Protein AF-A0AAP0S325-F1 (afdb_monomer)

Organism: Liquidambar formosana (NCBI:txid63359)

Structure (mmCIF, N/CA/C/O backbone):
data_AF-A0AAP0S325-F1
#
_entry.id   AF-A0AAP0S325-F1
#
loop_
_atom_site.group_PDB
_atom_site.id
_atom_site.type_symbol
_atom_site.label_atom_id
_atom_site.label_alt_id
_atom_site.label_comp_id
_atom_site.label_asym_id
_atom_site.label_entity_id
_atom_site.label_seq_id
_atom_site.pdbx_PDB_ins_code
_atom_site.Cartn_x
_atom_site.Cartn_y
_atom_site.Cartn_z
_atom_site.occupancy
_atom_site.B_iso_or_equiv
_atom_site.auth_seq_id
_atom_site.auth_comp_id
_atom_site.auth_asym_id
_atom_site.auth_atom_id
_atom_site.pdbx_PDB_model_num
ATOM 1 N N . MET A 1 1 ? 16.128 -19.908 -19.409 1.00 40.88 1 MET A N 1
ATOM 2 C CA . MET A 1 1 ? 15.557 -19.519 -20.722 1.00 40.88 1 MET A CA 1
ATOM 3 C C . MET A 1 1 ? 15.494 -18.000 -20.792 1.00 40.88 1 MET A C 1
ATOM 5 O O . MET A 1 1 ? 15.111 -17.416 -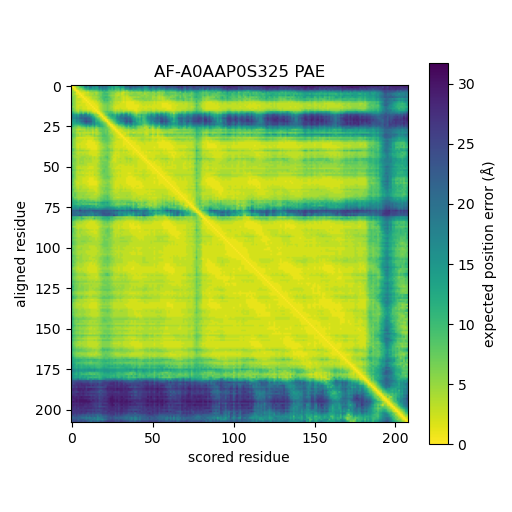19.784 1.00 40.88 1 MET A O 1
ATOM 9 N N . PRO A 1 2 ? 15.866 -17.337 -21.902 1.00 49.88 2 PRO A N 1
ATOM 10 C CA . PRO A 1 2 ? 15.738 -15.889 -21.983 1.00 49.88 2 PRO A CA 1
ATOM 11 C C . PRO A 1 2 ? 14.258 -15.512 -22.105 1.00 49.88 2 PRO A C 1
ATOM 13 O O . PRO A 1 2 ? 13.565 -15.956 -23.018 1.00 49.88 2 PRO A O 1
ATOM 16 N N . ASN A 1 3 ? 13.767 -14.706 -21.164 1.00 61.59 3 ASN A N 1
ATOM 17 C CA . ASN A 1 3 ? 12.398 -14.203 -21.171 1.00 61.59 3 ASN A CA 1
ATOM 18 C C . ASN A 1 3 ? 12.202 -13.268 -22.374 1.00 61.59 3 ASN A C 1
ATOM 20 O O . ASN A 1 3 ? 12.695 -12.147 -22.356 1.00 61.59 3 ASN A O 1
ATOM 24 N N . LEU A 1 4 ? 11.474 -13.706 -23.405 1.00 73.75 4 LEU A N 1
ATOM 25 C CA . LEU A 1 4 ? 11.100 -12.885 -24.573 1.00 73.75 4 LEU A CA 1
ATOM 26 C C . LEU A 1 4 ? 9.965 -11.887 -24.274 1.00 73.75 4 LEU A C 1
ATOM 28 O O . LEU A 1 4 ? 9.541 -11.152 -25.161 1.00 73.75 4 LEU A O 1
ATOM 32 N N . ILE A 1 5 ? 9.494 -11.842 -23.023 1.00 79.75 5 ILE A N 1
ATOM 33 C CA . ILE A 1 5 ? 8.364 -11.018 -22.573 1.00 79.75 5 ILE A CA 1
ATOM 34 C C . ILE A 1 5 ? 8.570 -9.540 -22.926 1.00 79.75 5 ILE A C 1
ATOM 36 O O . ILE A 1 5 ? 7.621 -8.886 -23.328 1.00 79.75 5 ILE A O 1
ATOM 40 N N . TRP A 1 6 ? 9.803 -9.026 -22.876 1.00 76.81 6 TRP A N 1
ATOM 41 C CA . TRP A 1 6 ? 10.116 -7.628 -23.202 1.00 76.81 6 TRP A CA 1
ATOM 42 C C . TRP A 1 6 ? 9.812 -7.217 -24.654 1.00 76.81 6 TRP A C 1
ATOM 44 O O . TRP A 1 6 ? 9.795 -6.024 -24.934 1.00 76.81 6 TRP A O 1
ATOM 54 N N . ARG A 1 7 ? 9.583 -8.168 -25.574 1.00 82.00 7 ARG A N 1
ATOM 55 C CA . ARG A 1 7 ? 9.166 -7.895 -26.965 1.00 82.00 7 ARG A CA 1
ATOM 56 C C . ARG A 1 7 ? 7.647 -7.796 -27.132 1.00 82.00 7 ARG A C 1
ATOM 58 O O . ARG A 1 7 ? 7.168 -7.501 -28.220 1.00 82.00 7 ARG A O 1
ATOM 65 N N . MET A 1 8 ? 6.879 -8.090 -26.086 1.00 87.50 8 MET A N 1
ATOM 66 C CA . MET A 1 8 ? 5.418 -8.103 -26.128 1.00 87.50 8 MET A CA 1
ATOM 67 C C . MET A 1 8 ? 4.866 -6.713 -25.792 1.00 87.50 8 MET A C 1
ATOM 69 O O . MET A 1 8 ? 4.210 -6.534 -24.773 1.00 87.50 8 MET A O 1
ATOM 73 N N . GLU A 1 9 ? 5.142 -5.718 -26.632 1.00 84.88 9 GLU A N 1
ATOM 74 C CA . GLU A 1 9 ? 4.829 -4.302 -26.356 1.00 84.88 9 GLU A CA 1
ATOM 75 C C . GLU A 1 9 ? 3.331 -4.040 -26.129 1.00 84.88 9 GLU A C 1
ATOM 77 O O . GLU A 1 9 ? 2.967 -3.199 -25.318 1.00 84.88 9 GLU A O 1
ATOM 82 N N . GLN A 1 10 ? 2.463 -4.831 -26.769 1.00 88.75 10 GLN A N 1
ATOM 83 C CA . GLN A 1 10 ? 1.002 -4.762 -26.627 1.00 88.75 10 GLN A CA 1
ATOM 84 C C . GLN A 1 10 ? 0.460 -5.505 -25.387 1.00 88.75 10 GLN A C 1
ATOM 86 O O . GLN A 1 10 ? -0.756 -5.627 -25.201 1.00 88.75 10 GLN A O 1
ATOM 91 N N . LEU A 1 11 ? 1.332 -6.065 -24.539 1.00 93.44 11 LEU A N 1
ATOM 92 C CA . LEU A 1 11 ? 0.919 -6.838 -23.371 1.00 93.44 11 LEU A CA 1
ATOM 93 C C . LEU A 1 11 ? 0.294 -5.926 -22.310 1.00 93.44 11 LEU A C 1
ATOM 95 O O . LEU A 1 11 ? 0.958 -5.074 -21.731 1.00 93.44 11 LEU A O 1
ATOM 99 N N . ARG A 1 12 ? -0.979 -6.174 -21.984 1.00 94.75 12 ARG A N 1
ATOM 100 C CA . ARG A 1 12 ? -1.729 -5.379 -20.993 1.00 94.75 12 ARG A CA 1
ATOM 101 C C . ARG A 1 12 ? -1.783 -6.003 -19.606 1.00 94.75 12 ARG A C 1
ATOM 103 O O . ARG A 1 12 ? -1.930 -5.293 -18.612 1.00 94.75 12 ARG A O 1
ATOM 110 N N . HIS A 1 13 ? -1.664 -7.324 -19.515 1.00 95.69 13 HIS A N 1
ATOM 111 C CA . HIS A 1 13 ? -1.782 -8.041 -18.252 1.00 95.69 13 HIS A CA 1
ATOM 112 C C . HIS A 1 13 ? -0.699 -9.106 -18.143 1.00 95.69 13 HIS A C 1
ATOM 114 O O . HIS A 1 13 ? -0.626 -10.015 -18.966 1.00 95.69 13 HIS A O 1
ATOM 120 N N . LEU A 1 14 ? 0.114 -9.005 -17.096 1.00 93.25 14 LEU A N 1
ATOM 121 C CA . LEU A 1 14 ? 1.188 -9.937 -16.800 1.00 93.25 14 LEU A CA 1
ATOM 122 C C . LEU A 1 14 ? 1.010 -10.497 -15.388 1.00 93.25 14 LEU A C 1
ATOM 124 O O . LEU A 1 14 ? 0.921 -9.758 -14.404 1.00 93.25 14 LEU A O 1
ATOM 128 N N . TYR A 1 15 ? 0.967 -11.824 -15.302 1.00 91.44 15 TYR A N 1
ATOM 129 C CA . TYR A 1 15 ? 0.878 -12.571 -14.054 1.00 91.44 15 TYR A CA 1
ATOM 130 C C . TYR A 1 15 ? 2.101 -13.470 -13.944 1.00 91.44 15 TYR A C 1
ATOM 132 O O . TYR A 1 15 ? 2.193 -14.499 -14.607 1.00 91.44 15 TYR A O 1
ATOM 140 N N . LEU A 1 16 ? 3.048 -13.058 -13.112 1.00 87.44 16 LEU A N 1
ATOM 141 C CA . LEU A 1 16 ? 4.255 -13.817 -12.842 1.00 87.44 16 LEU A CA 1
ATOM 142 C C . LEU A 1 16 ? 3.975 -14.870 -11.763 1.00 87.44 16 LEU A C 1
ATOM 144 O O . LEU A 1 16 ? 3.251 -14.595 -10.795 1.00 87.44 16 LEU A O 1
ATOM 148 N N . PRO A 1 17 ? 4.528 -16.085 -11.913 1.00 78.62 17 PRO A N 1
ATOM 149 C CA . PRO A 1 17 ? 4.363 -17.128 -10.921 1.00 78.62 17 PRO A CA 1
ATOM 150 C C . PRO A 1 17 ? 5.008 -16.711 -9.599 1.00 78.62 17 PRO A C 1
ATOM 152 O O . PRO A 1 17 ? 5.982 -15.961 -9.533 1.00 78.62 17 PRO A O 1
ATOM 155 N N . HIS A 1 18 ? 4.458 -17.229 -8.507 1.00 66.00 18 HIS A N 1
ATOM 156 C CA . HIS A 1 18 ? 4.979 -16.939 -7.184 1.00 66.00 18 HIS A CA 1
ATOM 157 C C . HIS A 1 18 ? 6.320 -17.665 -6.975 1.00 66.00 18 HIS A C 1
ATOM 159 O O . HIS A 1 18 ? 6.365 -18.833 -6.588 1.00 66.00 18 HIS A O 1
ATOM 165 N N . HIS A 1 19 ? 7.432 -16.969 -7.218 1.00 62.12 19 HIS A N 1
ATOM 166 C CA . HIS A 1 19 ? 8.765 -17.541 -7.042 1.00 62.12 19 HIS A CA 1
ATOM 167 C C . HIS A 1 19 ? 9.112 -17.699 -5.552 1.00 62.12 19 HIS A C 1
ATOM 169 O O . HIS A 1 19 ? 9.294 -16.729 -4.812 1.00 62.12 19 HIS A O 1
ATOM 175 N N . LYS A 1 20 ? 9.218 -18.956 -5.101 1.00 53.06 20 LYS A N 1
ATOM 176 C CA . LYS A 1 20 ? 9.700 -19.318 -3.753 1.00 53.06 20 LYS A CA 1
ATOM 177 C C . LYS A 1 20 ? 11.224 -19.461 -3.666 1.00 53.06 20 LYS A C 1
ATOM 179 O O . LYS A 1 20 ? 11.758 -19.562 -2.566 1.00 53.06 20 LYS A O 1
ATOM 184 N N . ARG A 1 21 ? 11.929 -19.491 -4.799 1.00 53.16 21 ARG A N 1
ATOM 185 C CA . ARG A 1 21 ? 13.381 -19.717 -4.861 1.00 53.16 21 ARG A CA 1
ATOM 186 C C . ARG A 1 21 ? 14.149 -18.398 -4.963 1.00 53.16 21 ARG A C 1
ATOM 188 O O . ARG A 1 21 ? 13.623 -17.423 -5.494 1.00 53.16 21 ARG A O 1
ATOM 195 N N . LYS A 1 22 ? 15.384 -18.377 -4.438 1.00 53.56 22 LYS A N 1
ATOM 196 C CA . LYS A 1 22 ? 16.381 -17.360 -4.809 1.00 53.56 22 LYS A CA 1
ATOM 197 C C . LYS A 1 22 ? 16.469 -17.373 -6.335 1.00 53.56 22 LYS A C 1
ATOM 199 O O . LYS A 1 22 ? 16.555 -18.458 -6.909 1.00 53.56 22 LYS A O 1
ATOM 204 N N . GLY A 1 23 ? 16.352 -16.197 -6.949 1.00 55.31 23 GLY A N 1
ATOM 205 C CA . GLY A 1 23 ? 16.460 -16.060 -8.394 1.00 55.31 23 GLY A CA 1
ATOM 206 C C . GLY A 1 23 ? 17.742 -16.726 -8.878 1.00 55.31 23 GLY A C 1
ATOM 207 O O . GLY A 1 23 ? 18.783 -16.647 -8.230 1.00 55.31 23 GLY A O 1
ATOM 208 N N . ASP A 1 24 ? 17.645 -17.371 -10.020 1.00 56.84 24 ASP A N 1
ATOM 209 C CA . ASP A 1 24 ? 18.703 -17.966 -10.831 1.00 56.84 24 ASP A CA 1
ATOM 210 C C . ASP A 1 24 ? 19.700 -16.921 -11.390 1.00 56.84 24 ASP A C 1
ATOM 212 O O . ASP A 1 24 ? 20.381 -17.163 -12.377 1.00 56.84 24 ASP A O 1
ATOM 216 N N . GLY A 1 25 ? 19.802 -15.746 -10.755 1.00 59.72 25 GLY A N 1
ATOM 217 C CA . GLY A 1 25 ? 20.635 -14.615 -11.173 1.00 59.72 25 GLY A CA 1
ATOM 218 C C . GLY A 1 25 ? 20.043 -13.770 -12.306 1.00 59.72 25 GLY A C 1
ATOM 219 O O . GLY A 1 25 ? 20.551 -12.684 -12.582 1.00 59.72 25 GLY A O 1
ATOM 220 N N . TYR A 1 26 ? 18.954 -14.208 -12.943 1.00 65.69 26 TYR A N 1
ATOM 221 C CA . TYR A 1 26 ? 18.342 -13.486 -14.056 1.00 65.69 26 TYR A CA 1
ATOM 222 C C . TYR A 1 26 ? 17.310 -12.465 -13.570 1.00 65.69 26 TYR A C 1
ATOM 224 O O . TYR A 1 26 ? 16.316 -12.815 -12.935 1.00 65.69 26 TYR A O 1
ATOM 232 N N . LYS A 1 27 ? 17.521 -11.191 -13.924 1.00 75.56 27 LYS A N 1
ATOM 233 C CA . LYS A 1 27 ? 16.503 -10.146 -13.777 1.00 75.56 27 LYS A CA 1
ATOM 234 C C . LYS A 1 27 ? 15.601 -10.112 -15.010 1.00 75.56 27 LYS A C 1
ATOM 236 O O . LYS A 1 27 ? 16.075 -9.924 -16.132 1.00 75.56 27 LYS A O 1
ATOM 241 N N . LEU A 1 28 ? 14.300 -10.277 -14.801 1.00 80.88 28 LEU A N 1
ATOM 242 C CA . LEU A 1 28 ? 13.276 -10.043 -15.809 1.00 80.88 28 LEU A CA 1
ATOM 243 C C . LEU A 1 28 ? 13.269 -8.555 -16.171 1.00 80.88 28 LEU A C 1
ATOM 245 O O . LEU A 1 28 ? 13.174 -7.706 -15.288 1.00 80.88 28 LEU A O 1
ATOM 249 N N . ARG A 1 29 ? 13.362 -8.256 -17.469 1.00 81.62 29 ARG A N 1
ATOM 250 C CA . ARG A 1 29 ? 13.240 -6.895 -17.995 1.00 81.62 29 ARG A CA 1
ATOM 251 C C . ARG A 1 29 ? 11.792 -6.641 -18.386 1.00 81.62 29 ARG A C 1
ATOM 253 O O . ARG A 1 29 ? 11.261 -7.345 -19.246 1.00 81.62 29 ARG A O 1
ATOM 260 N N . LEU A 1 30 ? 11.176 -5.645 -17.765 1.00 85.25 30 LEU A N 1
ATOM 261 C CA . LEU A 1 30 ? 9.798 -5.216 -18.023 1.00 85.25 30 LEU A CA 1
ATOM 262 C C . LEU A 1 30 ? 9.723 -3.813 -18.632 1.00 85.25 30 LEU A C 1
ATOM 264 O O . LEU A 1 30 ? 8.648 -3.381 -19.032 1.00 85.25 30 LEU A O 1
ATOM 268 N N . GLY A 1 31 ? 10.855 -3.115 -18.745 1.00 79.19 31 GLY A N 1
ATOM 269 C CA . GLY A 1 31 ? 10.902 -1.704 -19.124 1.00 79.19 31 GLY A CA 1
ATOM 270 C C . GLY A 1 31 ? 10.329 -1.322 -20.497 1.00 79.19 31 GLY A C 1
ATOM 271 O O . GLY A 1 31 ? 10.111 -0.140 -20.720 1.00 79.19 31 GLY A O 1
ATOM 272 N N . ASN A 1 32 ? 10.074 -2.277 -21.396 1.00 84.50 32 ASN A N 1
ATOM 273 C CA . ASN A 1 32 ? 9.493 -2.011 -22.721 1.00 84.50 32 ASN A CA 1
ATOM 274 C C . ASN A 1 32 ? 7.973 -2.264 -22.780 1.00 84.50 32 ASN A C 1
ATOM 276 O O . ASN A 1 32 ? 7.370 -2.158 -23.841 1.00 84.50 32 ASN A O 1
ATOM 280 N N . LEU A 1 33 ? 7.337 -2.620 -21.660 1.00 88.81 33 LEU A N 1
ATOM 281 C CA . LEU A 1 33 ? 5.910 -2.948 -21.609 1.00 88.81 33 LEU A CA 1
ATOM 282 C C . LEU A 1 33 ? 5.061 -1.711 -21.286 1.00 88.81 33 LEU A C 1
ATOM 284 O O . LEU A 1 33 ? 4.360 -1.675 -20.274 1.00 88.81 33 LEU A O 1
ATOM 288 N N . SER A 1 34 ? 5.139 -0.675 -22.120 1.00 86.75 34 SER A N 1
ATOM 289 C CA . SER A 1 34 ? 4.452 0.601 -21.872 1.00 86.75 34 SER A CA 1
ATOM 290 C C . SER A 1 34 ? 2.927 0.474 -21.818 1.00 86.75 34 SER A C 1
ATOM 292 O O . SER A 1 34 ? 2.289 1.226 -21.084 1.00 86.75 34 SER A O 1
ATOM 294 N N . ASP A 1 35 ? 2.328 -0.495 -22.520 1.00 91.00 35 ASP A N 1
ATOM 295 C CA . ASP A 1 35 ? 0.874 -0.735 -22.512 1.00 91.00 35 ASP A CA 1
ATOM 296 C C . ASP A 1 35 ? 0.399 -1.585 -21.320 1.00 91.00 35 ASP A C 1
ATOM 298 O O . ASP A 1 35 ? -0.800 -1.863 -21.181 1.00 91.00 35 ASP A O 1
ATOM 302 N N . LEU A 1 36 ? 1.311 -1.998 -20.431 1.00 94.25 36 LEU A N 1
ATOM 303 C CA . LEU A 1 36 ? 0.988 -2.877 -19.315 1.00 94.25 36 LEU A CA 1
ATOM 304 C C . LEU A 1 36 ? 0.108 -2.168 -18.282 1.00 94.25 36 LEU A C 1
ATOM 306 O O . LEU A 1 36 ? 0.496 -1.190 -17.655 1.00 94.25 36 LEU A O 1
ATOM 310 N N . GLN A 1 37 ? -1.076 -2.727 -18.045 1.00 95.62 37 GLN A N 1
ATOM 311 C CA . GLN A 1 37 ? -2.077 -2.200 -17.116 1.00 95.62 37 GLN A CA 1
ATOM 312 C C . GLN A 1 37 ? -2.148 -2.991 -15.811 1.00 95.62 37 GLN A C 1
ATOM 314 O O . GLN A 1 37 ? -2.557 -2.460 -14.776 1.00 95.62 37 GLN A O 1
ATOM 319 N N . THR A 1 38 ? -1.796 -4.277 -15.837 1.00 96.50 38 THR A N 1
ATOM 320 C CA . THR A 1 38 ? -1.777 -5.143 -14.654 1.00 96.50 38 THR A CA 1
ATOM 321 C C . THR A 1 38 ? -0.477 -5.914 -14.574 1.00 96.50 38 THR A C 1
ATOM 323 O O . THR A 1 38 ? -0.146 -6.666 -15.485 1.00 96.50 38 THR A O 1
ATOM 326 N N . LEU A 1 39 ? 0.188 -5.802 -13.430 1.00 94.19 39 LEU A N 1
ATOM 327 C CA . LEU A 1 39 ? 1.386 -6.551 -13.102 1.00 94.19 39 LEU A CA 1
ATOM 328 C C . LEU A 1 39 ? 1.184 -7.245 -11.759 1.00 94.19 39 LEU A C 1
ATOM 330 O O . LEU A 1 39 ? 1.071 -6.606 -10.712 1.00 94.19 39 LEU A O 1
ATOM 334 N N . CYS A 1 40 ? 1.088 -8.567 -11.791 1.00 92.81 40 CYS A N 1
ATOM 335 C CA . CYS A 1 40 ? 0.975 -9.395 -10.600 1.00 92.81 40 CYS A CA 1
ATOM 336 C C . CYS A 1 40 ? 2.209 -10.280 -10.448 1.00 92.81 40 CYS A C 1
ATOM 338 O O . CYS A 1 40 ? 2.685 -10.835 -11.431 1.00 92.81 40 CYS A O 1
ATOM 340 N N . GLY A 1 41 ? 2.674 -10.459 -9.211 1.00 87.50 41 GLY A N 1
ATOM 341 C CA . GLY A 1 41 ? 3.806 -11.341 -8.918 1.00 87.50 41 GLY A CA 1
ATOM 342 C C . GLY A 1 41 ? 5.170 -10.699 -9.175 1.00 87.50 41 GLY A C 1
ATOM 343 O O . GLY A 1 41 ? 6.153 -11.423 -9.283 1.00 87.50 41 GLY A O 1
ATOM 344 N N . PHE A 1 42 ? 5.238 -9.366 -9.260 1.00 89.62 42 PHE A N 1
ATOM 345 C CA . PHE A 1 42 ? 6.512 -8.658 -9.333 1.00 89.62 42 PHE A CA 1
ATOM 346 C C . PHE A 1 42 ? 7.289 -8.887 -8.038 1.00 89.62 42 PHE A C 1
ATOM 348 O O . PHE A 1 42 ? 6.739 -8.734 -6.949 1.00 89.62 42 PHE A O 1
ATOM 355 N N . ASP A 1 43 ? 8.550 -9.276 -8.145 1.00 89.12 43 ASP A N 1
ATOM 356 C CA . ASP A 1 43 ? 9.396 -9.590 -6.998 1.00 89.12 43 ASP A CA 1
ATOM 357 C C . ASP A 1 43 ? 10.754 -8.941 -7.230 1.00 89.12 43 ASP A C 1
ATOM 359 O O . ASP A 1 43 ? 11.422 -9.266 -8.216 1.00 89.12 43 ASP A O 1
ATOM 363 N N . THR A 1 44 ? 11.155 -8.025 -6.351 1.00 87.88 44 THR A N 1
ATOM 364 C CA . THR A 1 44 ? 12.374 -7.211 -6.518 1.00 87.88 44 THR A CA 1
ATOM 365 C C . THR A 1 44 ? 13.665 -8.035 -6.525 1.00 87.88 44 THR A C 1
ATOM 367 O O . THR A 1 44 ? 14.699 -7.590 -7.017 1.00 87.88 44 THR A O 1
ATOM 370 N N . ARG A 1 45 ? 13.608 -9.298 -6.080 1.00 84.81 45 ARG A N 1
ATOM 371 C CA . ARG A 1 45 ? 14.719 -10.260 -6.203 1.00 84.81 45 ARG A CA 1
ATOM 372 C C . ARG A 1 45 ? 14.908 -10.775 -7.632 1.00 84.81 45 ARG A C 1
ATOM 374 O O . ARG A 1 45 ? 15.952 -11.340 -7.942 1.00 84.81 45 ARG A O 1
ATOM 381 N N . SER A 1 46 ? 13.882 -10.644 -8.471 1.00 82.81 46 SER A N 1
ATOM 382 C CA . SER A 1 46 ? 13.811 -11.193 -9.833 1.00 82.81 46 SER A CA 1
ATOM 383 C C . SER A 1 46 ? 13.554 -10.138 -10.907 1.00 82.81 46 SER A C 1
ATOM 385 O O . SER A 1 46 ? 13.674 -10.435 -12.089 1.00 82.81 46 SER A O 1
ATOM 387 N N . CYS A 1 47 ? 13.189 -8.918 -10.523 1.00 84.31 47 CYS A N 1
ATOM 388 C CA . CYS A 1 47 ? 12.872 -7.812 -11.419 1.00 84.31 47 CYS A CA 1
ATOM 389 C C . CYS A 1 47 ? 13.586 -6.551 -10.931 1.00 84.31 47 CYS A C 1
ATOM 391 O O . CYS A 1 47 ? 13.789 -6.385 -9.729 1.00 84.31 47 CYS A O 1
ATOM 393 N N . ASP A 1 48 ? 13.951 -5.652 -11.843 1.00 85.75 48 ASP A N 1
ATOM 394 C CA . ASP A 1 48 ? 14.489 -4.350 -11.450 1.00 85.75 48 ASP A CA 1
ATOM 395 C C . ASP A 1 48 ? 13.347 -3.392 -11.094 1.00 85.75 48 ASP A C 1
ATOM 397 O O . ASP A 1 48 ? 12.458 -3.151 -11.910 1.00 85.75 48 ASP A O 1
ATOM 401 N N . VAL A 1 49 ? 13.363 -2.833 -9.882 1.00 86.25 49 VAL A N 1
ATOM 402 C CA . VAL A 1 49 ? 12.344 -1.880 -9.418 1.00 86.25 49 VAL A CA 1
ATOM 403 C C . VAL A 1 49 ? 12.260 -0.640 -10.317 1.00 86.25 49 VAL A C 1
ATOM 405 O O . VAL A 1 49 ? 11.179 -0.079 -10.488 1.00 86.25 49 VAL A O 1
ATOM 408 N N . LYS A 1 50 ? 13.363 -0.267 -10.982 1.00 86.44 50 LYS A N 1
ATOM 409 C CA . LYS A 1 50 ? 13.416 0.861 -11.923 1.00 86.44 50 LYS A CA 1
ATOM 410 C C . LYS A 1 50 ? 12.572 0.638 -13.175 1.00 86.44 50 LYS A C 1
ATOM 412 O O . LYS A 1 50 ? 12.170 1.611 -13.808 1.00 86.44 50 LYS A O 1
ATOM 417 N N . ASP A 1 51 ? 12.256 -0.611 -13.521 1.00 86.31 51 ASP A N 1
ATOM 418 C CA . ASP A 1 51 ? 11.360 -0.888 -14.645 1.00 86.31 51 ASP A CA 1
ATOM 419 C C . ASP A 1 51 ? 9.947 -0.356 -14.386 1.00 86.31 51 ASP A C 1
ATOM 421 O O . ASP A 1 51 ? 9.272 0.018 -15.340 1.00 86.31 51 ASP A O 1
ATOM 425 N N . LEU A 1 52 ? 9.518 -0.234 -13.120 1.00 87.44 52 LEU A N 1
ATOM 426 C CA . LEU A 1 52 ? 8.198 0.303 -12.773 1.00 87.44 52 LEU A CA 1
ATOM 427 C C . LEU A 1 52 ? 7.998 1.745 -13.261 1.00 87.44 52 LEU A C 1
ATOM 429 O O . LEU A 1 52 ? 6.877 2.106 -13.602 1.00 87.44 52 LEU A O 1
ATOM 433 N N . ILE A 1 53 ? 9.071 2.540 -13.358 1.00 84.88 53 ILE A N 1
ATOM 434 C CA . ILE A 1 53 ? 9.024 3.932 -13.845 1.00 84.88 53 ILE A CA 1
ATOM 435 C C . ILE A 1 53 ? 8.582 3.987 -15.316 1.00 84.88 53 ILE A C 1
ATOM 437 O O . ILE A 1 53 ? 7.944 4.943 -15.746 1.00 84.88 53 ILE A O 1
ATOM 441 N N . LYS A 1 54 ? 8.893 2.944 -16.093 1.00 85.56 54 LYS A N 1
ATOM 442 C CA . LYS A 1 54 ? 8.569 2.866 -17.524 1.00 85.56 54 LYS A CA 1
ATOM 443 C C . LYS A 1 54 ? 7.158 2.332 -17.785 1.00 85.56 54 LYS A C 1
ATOM 445 O O . LYS A 1 54 ? 6.650 2.461 -18.895 1.00 85.56 54 LYS A O 1
ATOM 450 N N . LEU A 1 55 ? 6.509 1.746 -16.776 1.00 88.75 55 LEU A N 1
ATOM 451 C CA . LEU A 1 55 ? 5.164 1.172 -16.875 1.00 88.75 55 LEU A CA 1
ATOM 452 C C . LEU A 1 55 ? 4.095 2.250 -16.647 1.00 88.75 55 LEU A C 1
ATOM 454 O O . LEU A 1 55 ? 3.319 2.200 -15.693 1.00 88.75 55 LEU A O 1
ATOM 458 N N . THR A 1 56 ? 4.062 3.246 -17.525 1.00 87.56 56 THR A N 1
ATOM 459 C CA . THR A 1 56 ? 3.249 4.461 -17.358 1.00 87.56 56 THR A CA 1
ATOM 460 C C . THR A 1 56 ? 1.739 4.199 -17.360 1.00 87.56 56 THR A C 1
ATOM 462 O O . THR A 1 56 ? 0.994 4.911 -16.693 1.00 87.56 56 THR A O 1
ATOM 465 N N . ASN A 1 57 ? 1.271 3.136 -18.023 1.00 90.62 57 ASN A N 1
ATOM 466 C CA . ASN A 1 57 ? -0.146 2.752 -18.049 1.00 90.62 57 ASN A CA 1
ATOM 467 C C . ASN A 1 57 ? -0.569 1.802 -16.913 1.00 90.62 57 ASN A C 1
ATOM 469 O O . ASN A 1 57 ? -1.706 1.307 -16.909 1.00 90.62 57 ASN A O 1
ATOM 473 N N . LEU A 1 58 ? 0.310 1.530 -15.942 1.00 92.81 58 LEU A N 1
ATOM 474 C CA . LEU A 1 58 ? 0.058 0.533 -14.910 1.00 92.81 58 LEU A CA 1
ATOM 475 C C . LEU A 1 58 ? -1.030 0.989 -13.930 1.00 92.81 58 LEU A C 1
ATOM 477 O O . LEU A 1 58 ? -0.868 1.928 -13.156 1.00 92.81 58 LEU A O 1
ATOM 481 N N . LYS A 1 59 ? -2.149 0.258 -13.914 1.00 95.69 59 LYS A N 1
ATOM 482 C CA . LYS A 1 59 ? -3.305 0.523 -13.039 1.00 95.69 59 LYS A CA 1
ATOM 483 C C . LYS A 1 59 ? -3.332 -0.379 -11.811 1.00 95.69 59 LYS A C 1
ATOM 485 O O . LYS A 1 59 ? -3.925 -0.020 -10.790 1.00 95.69 59 LYS A O 1
ATOM 490 N N . LYS A 1 60 ? -2.718 -1.561 -11.901 1.00 97.06 60 LYS A N 1
ATOM 491 C CA . LYS A 1 60 ? -2.696 -2.558 -10.830 1.00 97.06 60 LYS A CA 1
ATOM 492 C C . LYS A 1 60 ? -1.319 -3.181 -10.674 1.00 97.06 60 LYS A C 1
ATOM 494 O O . LYS A 1 60 ? -0.831 -3.828 -11.596 1.00 97.06 60 LYS A O 1
ATOM 499 N N . LEU A 1 61 ? -0.774 -3.080 -9.467 1.00 95.25 61 LEU A N 1
ATOM 500 C CA . LEU A 1 61 ? 0.516 -3.649 -9.099 1.00 95.25 61 LEU A CA 1
ATOM 501 C C . LEU A 1 61 ? 0.358 -4.574 -7.891 1.00 95.25 61 LEU A C 1
ATOM 503 O O . LEU A 1 61 ? -0.233 -4.196 -6.877 1.00 95.25 61 LEU A O 1
ATOM 507 N N . ARG A 1 62 ? 0.894 -5.791 -8.001 1.00 95.25 62 ARG A N 1
ATOM 508 C CA . ARG A 1 62 ? 1.166 -6.663 -6.856 1.00 95.25 62 ARG A CA 1
ATOM 509 C C . ARG A 1 62 ? 2.653 -6.965 -6.790 1.00 95.25 62 ARG A C 1
ATOM 511 O O . ARG A 1 62 ? 3.168 -7.636 -7.688 1.00 95.25 62 ARG A O 1
ATOM 518 N N . ILE A 1 63 ? 3.289 -6.506 -5.722 1.00 92.50 63 ILE A N 1
ATOM 519 C CA . ILE A 1 63 ? 4.734 -6.534 -5.534 1.00 92.50 63 ILE A CA 1
ATOM 520 C C . ILE A 1 63 ? 5.123 -7.277 -4.253 1.00 92.50 63 ILE A C 1
ATOM 522 O O . ILE A 1 63 ? 4.472 -7.143 -3.219 1.00 92.50 63 ILE A O 1
ATOM 526 N N . ARG A 1 64 ? 6.213 -8.039 -4.315 1.00 92.12 64 ARG A N 1
ATOM 527 C CA . ARG A 1 64 ? 6.974 -8.506 -3.158 1.00 92.12 64 ARG A CA 1
ATOM 528 C C . ARG A 1 64 ? 8.326 -7.812 -3.127 1.00 92.12 64 ARG A C 1
ATOM 530 O O . ARG A 1 64 ? 8.989 -7.722 -4.157 1.00 92.12 64 ARG A O 1
ATOM 537 N N . MET A 1 65 ? 8.730 -7.391 -1.941 1.00 91.31 65 MET A N 1
ATOM 538 C CA . MET A 1 65 ? 10.030 -6.774 -1.697 1.00 91.31 65 MET A CA 1
ATOM 539 C C . MET A 1 65 ? 10.612 -7.258 -0.368 1.00 91.31 65 MET A C 1
ATOM 541 O O . MET A 1 65 ? 9.884 -7.762 0.496 1.00 91.31 65 MET A O 1
ATOM 545 N N . GLU A 1 66 ? 11.926 -7.142 -0.209 1.00 90.94 66 GLU A N 1
ATOM 546 C CA . GLU A 1 66 ? 12.574 -7.389 1.077 1.00 90.94 66 GLU A CA 1
ATOM 547 C C . GLU A 1 66 ? 12.303 -6.206 2.009 1.00 90.94 66 GLU A C 1
ATOM 549 O O . GLU A 1 66 ? 11.884 -6.417 3.147 1.00 90.94 66 GLU A O 1
ATOM 554 N N . SER A 1 67 ? 12.438 -4.984 1.487 1.00 91.44 67 SER A N 1
ATOM 555 C CA . SER A 1 67 ? 12.212 -3.730 2.202 1.00 91.44 67 SER A CA 1
ATOM 556 C C . SER A 1 67 ? 11.467 -2.700 1.358 1.00 91.44 67 SER A C 1
ATOM 558 O O . SER A 1 67 ? 11.658 -2.609 0.147 1.00 91.44 67 SER A O 1
ATOM 560 N N . ILE A 1 68 ? 10.652 -1.868 2.015 1.00 89.94 68 ILE A N 1
ATOM 561 C CA . ILE A 1 68 ? 9.970 -0.738 1.366 1.00 89.94 68 ILE A CA 1
ATOM 562 C C . ILE A 1 68 ? 10.953 0.311 0.821 1.00 89.94 68 ILE A C 1
ATOM 564 O O . ILE A 1 68 ? 10.629 1.000 -0.145 1.00 89.94 68 ILE A O 1
ATOM 568 N N . LYS A 1 69 ? 12.185 0.352 1.348 1.00 87.56 69 LYS A N 1
ATOM 569 C CA . LYS A 1 69 ? 13.263 1.240 0.878 1.00 87.56 69 LYS A CA 1
ATOM 570 C C . LYS A 1 69 ? 13.615 1.011 -0.594 1.00 87.56 69 LYS A C 1
ATOM 572 O O . LYS A 1 69 ? 13.992 1.949 -1.284 1.00 87.56 69 LYS A O 1
ATOM 577 N N . GLU A 1 70 ? 13.404 -0.206 -1.099 1.00 86.75 70 GLU A N 1
ATOM 578 C CA . GLU A 1 70 ? 13.587 -0.532 -2.519 1.00 86.75 70 GLU A CA 1
ATOM 579 C C . GLU A 1 70 ? 12.623 0.253 -3.422 1.00 86.75 70 GLU A C 1
ATOM 581 O O . GLU A 1 70 ? 12.963 0.582 -4.556 1.00 86.75 70 GLU A O 1
ATOM 586 N N . LEU A 1 71 ? 11.419 0.570 -2.929 1.00 83.19 71 LEU A N 1
ATOM 587 C CA . LEU A 1 71 ? 10.491 1.458 -3.623 1.00 83.19 71 LEU A CA 1
ATOM 588 C C . LEU A 1 71 ? 10.826 2.927 -3.379 1.00 83.19 71 LEU A C 1
ATOM 590 O O . LEU A 1 71 ? 10.681 3.728 -4.293 1.00 83.19 71 LEU A O 1
ATOM 594 N N . GLU A 1 72 ? 11.280 3.301 -2.184 1.00 79.38 72 GLU A N 1
ATOM 595 C CA . GLU A 1 72 ? 11.581 4.704 -1.873 1.00 79.38 72 GLU A CA 1
ATOM 596 C C . GLU A 1 72 ? 12.544 5.336 -2.881 1.00 79.38 72 GLU A C 1
ATOM 598 O O . GLU A 1 72 ? 12.312 6.466 -3.302 1.00 79.38 72 GLU A O 1
ATOM 603 N N . GLU A 1 73 ? 13.551 4.600 -3.354 1.00 74.06 73 GLU A N 1
ATOM 604 C CA . GLU A 1 73 ? 14.467 5.090 -4.390 1.00 74.06 73 GLU A CA 1
ATOM 605 C C . GLU A 1 73 ? 13.738 5.539 -5.667 1.00 74.06 73 GLU A C 1
ATOM 607 O O . GLU A 1 73 ? 14.049 6.599 -6.213 1.00 74.06 73 GLU A O 1
ATOM 612 N N . ILE A 1 74 ? 12.741 4.780 -6.138 1.00 75.50 74 ILE A N 1
ATOM 613 C CA . ILE A 1 74 ? 11.964 5.150 -7.333 1.00 75.50 74 ILE A CA 1
ATOM 614 C C . ILE A 1 74 ? 10.916 6.225 -7.036 1.00 75.50 74 ILE A C 1
ATOM 616 O O . ILE A 1 74 ? 10.631 7.053 -7.898 1.00 75.50 74 ILE A O 1
ATOM 620 N N . LEU A 1 75 ? 10.368 6.240 -5.819 1.00 74.00 75 LEU A N 1
ATOM 621 C CA . LEU A 1 75 ? 9.368 7.222 -5.400 1.00 74.00 75 LEU A CA 1
ATOM 622 C C . LEU A 1 75 ? 9.989 8.612 -5.194 1.00 74.00 75 LEU A C 1
ATOM 624 O O . LEU A 1 75 ? 9.336 9.617 -5.460 1.00 74.00 75 LEU A O 1
ATOM 628 N N . ILE A 1 76 ? 11.251 8.671 -4.755 1.00 67.62 76 ILE A N 1
ATOM 629 C CA . ILE A 1 76 ? 12.008 9.913 -4.540 1.00 67.62 76 ILE A CA 1
ATOM 630 C C . ILE A 1 76 ? 12.611 10.425 -5.852 1.00 67.62 76 ILE A C 1
ATOM 632 O O . ILE A 1 76 ? 12.532 11.615 -6.143 1.00 67.62 76 ILE A O 1
ATOM 636 N N . SER A 1 77 ? 13.230 9.544 -6.647 1.00 60.19 77 SER A N 1
ATOM 637 C CA . SER A 1 77 ? 14.031 9.964 -7.809 1.00 60.19 77 SER A CA 1
ATOM 638 C C . SER A 1 77 ? 13.212 10.457 -8.997 1.00 60.19 77 SER A C 1
ATOM 640 O O . SER A 1 77 ? 13.713 11.240 -9.800 1.00 60.19 77 SER A O 1
ATOM 642 N N . ALA A 1 78 ? 11.971 10.000 -9.147 1.00 51.59 78 ALA A N 1
ATOM 643 C CA . ALA A 1 78 ? 11.286 10.160 -10.416 1.00 51.59 78 ALA A CA 1
ATOM 644 C C . ALA A 1 78 ? 10.464 11.458 -10.533 1.00 51.59 78 ALA A C 1
ATOM 646 O O . ALA A 1 78 ? 10.078 11.804 -11.642 1.00 51.59 78 ALA A O 1
ATOM 647 N N . SER A 1 79 ? 10.102 12.152 -9.441 1.00 52.28 79 SER A N 1
ATOM 648 C CA . SER A 1 79 ? 8.943 13.088 -9.438 1.00 52.28 79 SER A CA 1
ATOM 649 C C . SER A 1 79 ? 7.654 12.472 -10.030 1.00 52.28 79 SER A C 1
ATOM 651 O O . SER A 1 79 ? 6.652 13.155 -10.241 1.00 52.28 79 SER A O 1
ATOM 653 N N . VAL A 1 80 ? 7.669 11.162 -10.300 1.00 56.69 80 VAL A N 1
ATOM 654 C CA . VAL A 1 80 ? 6.587 10.397 -10.893 1.00 56.69 80 VAL A CA 1
ATOM 655 C C . VAL A 1 80 ? 5.713 9.973 -9.737 1.00 56.69 80 VAL A C 1
ATOM 657 O O . VAL A 1 80 ? 6.022 9.053 -8.981 1.00 56.69 80 VAL A O 1
ATOM 660 N N . THR A 1 81 ? 4.583 10.651 -9.617 1.00 59.88 81 THR A N 1
ATOM 661 C CA . THR A 1 81 ? 3.441 10.038 -8.961 1.00 59.88 81 THR A CA 1
ATOM 662 C C . THR A 1 81 ? 3.071 8.795 -9.770 1.00 59.88 81 THR A C 1
ATOM 664 O O . THR A 1 81 ? 2.887 8.863 -10.987 1.00 59.88 81 THR A O 1
ATOM 667 N N . LEU A 1 82 ? 2.893 7.650 -9.111 1.00 79.38 82 LEU A N 1
ATOM 668 C CA . LEU A 1 82 ? 2.172 6.505 -9.674 1.00 79.38 82 LEU A CA 1
ATOM 669 C C . LEU A 1 82 ? 0.667 6.839 -9.697 1.00 79.38 82 LEU A C 1
ATOM 671 O O . LEU A 1 82 ? -0.175 6.076 -9.230 1.00 79.38 82 LEU A O 1
ATOM 675 N N . SER A 1 83 ? 0.319 8.019 -10.214 1.00 82.38 83 SER A N 1
ATOM 676 C CA . SER A 1 83 ? -1.023 8.606 -10.215 1.00 82.38 83 SER A CA 1
ATOM 677 C C . SER A 1 83 ? -2.007 7.770 -11.033 1.00 82.38 83 SER A C 1
ATOM 679 O O . SER A 1 83 ? -3.200 7.712 -10.735 1.00 82.38 83 SER A O 1
ATOM 681 N N . HIS A 1 84 ? -1.521 7.033 -12.027 1.00 86.88 84 HIS A N 1
ATOM 682 C CA . HIS A 1 84 ? -2.342 6.096 -12.788 1.00 86.88 84 HIS A CA 1
ATOM 683 C C . HIS A 1 84 ? -2.736 4.850 -11.981 1.00 86.88 84 HIS A C 1
ATOM 685 O O . HIS A 1 84 ? -3.720 4.185 -12.327 1.00 86.88 84 HIS A O 1
ATOM 691 N N . LEU A 1 85 ? -2.018 4.547 -10.895 1.00 92.75 85 LEU A N 1
ATOM 692 C CA . LEU A 1 85 ? -2.226 3.349 -10.100 1.00 92.75 85 LEU A CA 1
ATOM 693 C C . LEU A 1 85 ? -3.510 3.457 -9.273 1.00 92.75 85 LEU A C 1
ATOM 695 O O . LEU A 1 85 ? -3.740 4.407 -8.528 1.00 92.75 85 LEU A O 1
ATOM 699 N N . ARG A 1 86 ? -4.361 2.438 -9.398 1.00 96.12 86 ARG A N 1
ATOM 700 C CA . ARG A 1 86 ? -5.673 2.369 -8.736 1.00 96.12 86 ARG A CA 1
ATOM 701 C C . ARG A 1 86 ? -5.761 1.244 -7.708 1.00 96.12 86 ARG A C 1
ATOM 703 O O . ARG A 1 86 ? -6.544 1.327 -6.762 1.00 96.12 86 ARG A O 1
ATOM 710 N N . SER A 1 87 ? -4.951 0.201 -7.889 1.00 97.75 87 SER A N 1
ATOM 711 C CA . SER A 1 87 ? -4.857 -0.946 -6.989 1.00 97.75 87 SER A CA 1
ATOM 712 C C . SER A 1 87 ? -3.397 -1.275 -6.700 1.00 97.75 87 SER A C 1
ATOM 714 O O . SER A 1 87 ? -2.668 -1.691 -7.601 1.00 97.75 87 SER A O 1
ATOM 716 N N . PHE A 1 88 ? -3.013 -1.213 -5.430 1.00 96.31 88 PHE A N 1
ATOM 717 C CA . PHE A 1 88 ? -1.684 -1.603 -4.967 1.00 96.31 88 PHE A CA 1
ATOM 718 C C . PHE A 1 88 ? -1.779 -2.720 -3.931 1.00 96.31 88 PHE A C 1
ATOM 720 O O . PHE A 1 88 ? -2.620 -2.690 -3.031 1.00 96.31 88 PHE A O 1
ATOM 727 N N . GLN A 1 89 ? -0.924 -3.726 -4.078 1.00 96.38 89 GLN A N 1
ATOM 728 C CA . GLN A 1 89 ? -0.746 -4.779 -3.093 1.00 96.38 89 GLN A CA 1
ATOM 729 C C . GLN A 1 89 ? 0.742 -5.034 -2.885 1.00 96.38 89 GLN A C 1
ATOM 731 O O . GLN A 1 89 ? 1.440 -5.348 -3.849 1.00 96.38 89 GLN A O 1
ATOM 736 N N . SER A 1 90 ? 1.200 -4.976 -1.641 1.00 94.75 90 SER A N 1
ATOM 737 C CA . SER A 1 90 ? 2.574 -5.307 -1.272 1.00 94.75 90 SER A CA 1
ATOM 738 C C . SER A 1 90 ? 2.648 -6.489 -0.314 1.00 94.75 90 SER A C 1
ATOM 740 O O . SER A 1 90 ? 1.747 -6.734 0.487 1.00 94.75 90 SER A O 1
ATOM 742 N N . GLU A 1 91 ? 3.754 -7.217 -0.397 1.00 94.38 91 GLU A N 1
ATOM 743 C CA . GLU A 1 91 ? 4.246 -8.114 0.642 1.00 94.38 91 GLU A CA 1
ATOM 744 C C . GLU A 1 91 ? 5.691 -7.711 0.956 1.00 94.38 91 GLU A C 1
ATOM 746 O O . GLU A 1 91 ? 6.578 -7.870 0.113 1.00 94.38 91 GLU A O 1
ATOM 751 N N . VAL A 1 92 ? 5.908 -7.150 2.143 1.00 94.44 92 VAL A N 1
ATOM 752 C CA . VAL A 1 92 ? 7.210 -6.680 2.627 1.00 94.44 92 VAL A CA 1
ATOM 753 C C . VAL A 1 92 ? 7.679 -7.613 3.737 1.00 94.44 92 VAL A C 1
ATOM 755 O O . VAL A 1 92 ? 6.901 -7.979 4.621 1.00 94.44 92 VAL A O 1
ATOM 758 N N . LYS A 1 93 ? 8.939 -8.047 3.682 1.00 93.50 93 LYS A N 1
ATOM 759 C CA . LYS A 1 93 ? 9.493 -8.944 4.706 1.00 93.50 93 LYS A CA 1
ATOM 760 C C . LYS A 1 93 ? 10.038 -8.195 5.913 1.00 93.50 93 LYS A C 1
ATOM 762 O O . LYS A 1 93 ? 9.847 -8.660 7.038 1.00 93.50 93 LYS A O 1
ATOM 767 N N . SER A 1 94 ? 10.716 -7.072 5.686 1.00 94.50 94 SER A N 1
ATOM 768 C CA . SER A 1 94 ? 11.163 -6.182 6.751 1.00 94.50 94 SER A CA 1
ATOM 769 C C . SER A 1 94 ? 9.982 -5.465 7.404 1.00 94.50 94 SER A C 1
ATOM 771 O O . SER A 1 94 ? 8.839 -5.536 6.949 1.00 94.50 94 SER A O 1
ATOM 773 N N . ILE A 1 95 ? 10.278 -4.749 8.485 1.00 95.38 95 ILE A N 1
ATOM 774 C CA . ILE A 1 95 ? 9.331 -3.803 9.070 1.00 95.38 95 ILE A CA 1
ATOM 775 C C . ILE A 1 95 ? 9.105 -2.669 8.065 1.00 95.38 95 ILE A C 1
ATOM 777 O O . ILE A 1 95 ? 10.052 -2.194 7.435 1.00 95.38 95 ILE A O 1
ATOM 781 N N . VAL A 1 96 ? 7.843 -2.283 7.897 1.00 95.19 96 VAL A N 1
ATOM 782 C CA . VAL A 1 96 ? 7.421 -1.091 7.168 1.00 95.19 96 VAL A CA 1
ATOM 783 C C . VAL A 1 96 ? 7.371 0.061 8.165 1.00 95.19 96 VAL A C 1
ATOM 785 O O . VAL A 1 96 ? 6.477 0.112 9.012 1.00 95.19 96 VAL A O 1
ATOM 788 N N . GLU A 1 97 ? 8.365 0.939 8.064 1.00 94.00 97 GLU A N 1
ATOM 789 C CA . GLU A 1 97 ? 8.471 2.185 8.827 1.00 94.00 97 GLU A CA 1
ATOM 790 C C . GLU A 1 97 ? 7.356 3.157 8.397 1.00 94.00 97 GLU A C 1
ATOM 792 O O . GLU A 1 97 ? 6.953 3.177 7.225 1.00 94.00 97 GLU A O 1
ATOM 797 N N . GLU A 1 98 ? 6.873 3.985 9.325 1.00 93.81 98 GLU A N 1
ATOM 798 C CA . GLU A 1 98 ? 5.777 4.932 9.066 1.00 93.81 98 GLU A CA 1
ATOM 799 C C . GLU A 1 98 ? 6.101 5.867 7.887 1.00 93.81 98 GLU A C 1
ATOM 801 O O . GLU A 1 98 ? 5.297 6.020 6.966 1.00 93.81 98 GLU A O 1
ATOM 806 N N . ILE A 1 99 ? 7.316 6.425 7.860 1.00 91.50 99 ILE A N 1
ATOM 807 C CA . ILE A 1 99 ? 7.766 7.351 6.811 1.00 91.50 99 ILE A CA 1
ATOM 808 C C . ILE A 1 99 ? 7.776 6.708 5.417 1.00 91.50 99 ILE A C 1
ATOM 810 O O . ILE A 1 99 ? 7.388 7.343 4.433 1.00 91.50 99 ILE A O 1
ATOM 814 N N . GLY A 1 100 ? 8.167 5.434 5.323 1.00 91.06 100 GLY A N 1
ATOM 815 C CA . GLY A 1 100 ? 8.158 4.687 4.065 1.00 91.06 100 GLY A CA 1
ATOM 816 C C . GLY A 1 100 ? 6.732 4.470 3.560 1.00 91.06 100 GLY A C 1
ATOM 817 O O . GLY A 1 100 ? 6.452 4.622 2.367 1.00 91.06 100 GLY A O 1
ATOM 818 N N . LEU A 1 101 ? 5.796 4.190 4.473 1.00 92.38 101 LEU A N 1
ATOM 819 C CA . LEU A 1 101 ? 4.380 4.068 4.141 1.00 92.38 101 LEU A CA 1
ATOM 820 C C . LEU A 1 101 ? 3.776 5.414 3.714 1.00 92.38 101 LEU A C 1
ATOM 822 O O . LEU A 1 101 ? 3.081 5.463 2.701 1.00 92.38 101 LEU A O 1
ATOM 826 N N . GLN A 1 102 ? 4.083 6.512 4.409 1.00 92.38 102 GLN A N 1
ATOM 827 C CA . GLN A 1 102 ? 3.638 7.857 4.021 1.00 92.38 102 GLN A CA 1
ATOM 828 C C . GLN A 1 102 ? 4.090 8.209 2.596 1.00 92.38 102 GLN A C 1
ATOM 830 O O . GLN A 1 102 ? 3.273 8.618 1.770 1.00 92.38 102 GLN A O 1
ATOM 835 N N . ARG A 1 103 ? 5.369 7.978 2.270 1.00 90.31 103 ARG A N 1
ATOM 836 C CA . ARG A 1 103 ? 5.923 8.207 0.922 1.00 90.31 103 ARG A CA 1
ATOM 837 C C . ARG A 1 103 ? 5.199 7.392 -0.148 1.00 90.31 103 ARG A C 1
ATOM 839 O O . ARG A 1 103 ? 4.872 7.922 -1.209 1.00 90.31 103 ARG A O 1
ATOM 846 N N . LEU A 1 104 ? 4.909 6.123 0.136 1.00 90.69 104 LEU A N 1
ATOM 847 C CA . LEU A 1 104 ? 4.158 5.253 -0.769 1.00 90.69 104 LEU A CA 1
ATOM 848 C C . LEU A 1 104 ? 2.741 5.779 -1.040 1.00 90.69 104 LEU A C 1
ATOM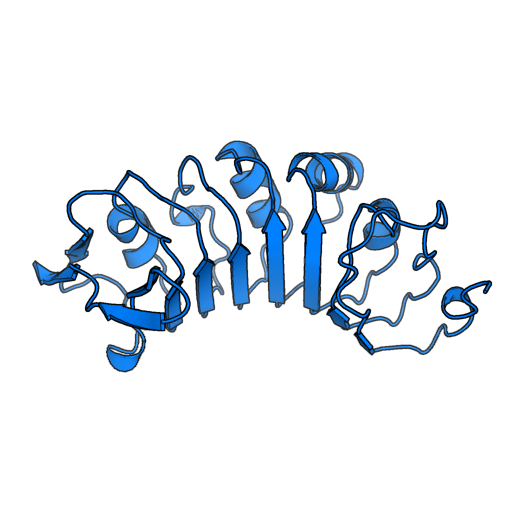 850 O O . LEU A 1 104 ? 2.301 5.789 -2.192 1.00 90.69 104 LEU A O 1
ATOM 854 N N . LEU A 1 105 ? 2.025 6.199 0.006 1.00 92.12 105 LEU A N 1
ATOM 855 C CA . LEU A 1 105 ? 0.659 6.712 -0.118 1.00 92.12 105 LEU A CA 1
ATOM 856 C C . LEU A 1 105 ? 0.626 8.039 -0.885 1.00 92.12 105 LEU A C 1
ATOM 858 O O . LEU A 1 105 ? -0.204 8.194 -1.782 1.00 92.12 105 LEU A O 1
ATOM 862 N N . LEU A 1 106 ? 1.574 8.940 -0.607 1.00 90.06 106 LEU A N 1
ATOM 863 C CA . LEU A 1 106 ? 1.740 10.205 -1.331 1.00 90.06 106 LEU A CA 1
ATOM 864 C C . LEU A 1 106 ? 2.016 9.986 -2.822 1.00 90.06 106 LEU A C 1
ATOM 866 O O . LEU A 1 106 ? 1.479 10.702 -3.665 1.00 90.06 106 LEU A O 1
ATOM 870 N N . ALA A 1 107 ? 2.806 8.968 -3.164 1.00 88.56 107 ALA A N 1
ATOM 871 C CA . ALA A 1 107 ? 3.089 8.639 -4.555 1.00 88.56 107 ALA A CA 1
ATOM 872 C C . ALA A 1 107 ? 1.883 8.053 -5.308 1.00 88.56 107 ALA A C 1
ATOM 874 O O . ALA A 1 107 ? 1.877 8.060 -6.539 1.00 88.56 107 ALA A O 1
ATOM 875 N N . CYS A 1 108 ? 0.866 7.553 -4.600 1.00 90.38 108 CYS A N 1
ATOM 876 C CA . CYS A 1 108 ? -0.286 6.866 -5.182 1.00 90.38 108 CYS A CA 1
ATOM 877 C C . CYS A 1 108 ? -1.623 7.527 -4.764 1.00 90.38 108 CYS A C 1
ATOM 879 O O . CYS A 1 108 ? -2.484 6.859 -4.178 1.00 90.38 108 CYS A O 1
ATOM 881 N N . PRO A 1 109 ? -1.864 8.812 -5.100 1.00 91.38 109 PRO A N 1
ATOM 882 C CA . PRO A 1 109 ? -2.994 9.605 -4.578 1.00 91.38 109 PRO A CA 1
ATOM 883 C C . PRO A 1 109 ? -4.380 9.117 -5.037 1.00 91.38 109 PRO A C 1
ATOM 885 O O . PRO A 1 109 ? -5.425 9.572 -4.575 1.00 91.38 109 PRO A O 1
ATOM 888 N N . HIS A 1 110 ? -4.404 8.193 -5.990 1.00 93.38 110 HIS A N 1
ATOM 889 C CA . HIS A 1 110 ? -5.581 7.773 -6.735 1.00 93.38 110 HIS A CA 1
ATOM 890 C C . HIS A 1 110 ? -5.987 6.317 -6.474 1.00 93.38 110 HIS A C 1
ATOM 892 O O . HIS A 1 110 ? -6.861 5.782 -7.170 1.00 93.38 110 HIS A O 1
ATOM 898 N N . LEU A 1 111 ? -5.379 5.682 -5.468 1.00 95.94 111 LEU A N 1
ATOM 899 C CA . LEU A 1 111 ? -5.746 4.338 -5.044 1.00 95.94 111 LEU A CA 1
ATOM 900 C C . LEU A 1 111 ? -7.169 4.311 -4.494 1.00 95.94 111 LEU A C 1
ATOM 902 O O . LEU A 1 111 ? -7.520 5.076 -3.601 1.00 95.94 111 LEU A O 1
ATOM 906 N N . TYR A 1 112 ? -7.952 3.349 -4.980 1.00 97.06 112 TYR A N 1
ATOM 907 C CA . TYR A 1 112 ? -9.190 2.937 -4.321 1.00 97.06 112 TYR A CA 1
ATOM 908 C C . TYR A 1 112 ? -9.018 1.616 -3.565 1.00 97.06 112 TYR A C 1
ATOM 910 O O . TYR A 1 112 ? -9.796 1.308 -2.664 1.00 97.06 112 TYR A O 1
ATOM 918 N N . LYS A 1 113 ? -7.993 0.826 -3.915 1.00 97.75 113 LYS A N 1
ATOM 919 C CA . LYS A 1 113 ? -7.700 -0.465 -3.291 1.00 97.75 113 LYS A CA 1
ATOM 920 C C . LYS A 1 113 ? -6.244 -0.556 -2.857 1.00 97.75 113 LYS A C 1
ATOM 922 O O . LYS A 1 113 ? -5.339 -0.528 -3.693 1.00 97.75 113 LYS A O 1
ATOM 927 N N . LEU A 1 114 ? -6.048 -0.780 -1.566 1.00 97.81 114 LEU A N 1
ATOM 928 C CA . LEU A 1 114 ? -4.747 -0.949 -0.936 1.00 97.81 114 LEU A CA 1
ATOM 929 C C . LEU A 1 114 ? -4.712 -2.254 -0.138 1.00 97.81 114 LEU A C 1
ATOM 931 O O . LEU A 1 114 ? -5.613 -2.543 0.648 1.00 97.81 114 LEU A O 1
ATOM 935 N N . ALA A 1 115 ? -3.670 -3.052 -0.337 1.00 97.12 115 ALA A N 1
ATOM 936 C CA . ALA A 1 115 ? -3.397 -4.231 0.472 1.00 97.12 115 ALA A CA 1
ATOM 937 C C . ALA A 1 115 ? -1.931 -4.232 0.919 1.00 97.12 115 ALA A C 1
ATOM 939 O O . ALA A 1 115 ? -1.032 -4.271 0.084 1.00 97.12 115 ALA A O 1
ATOM 940 N N . LEU A 1 116 ? -1.699 -4.201 2.226 1.00 96.88 116 LEU A N 1
ATOM 941 C CA . LEU A 1 116 ? -0.372 -4.166 2.830 1.00 96.88 116 LEU A CA 1
ATOM 942 C C . LEU A 1 116 ? -0.126 -5.474 3.580 1.00 96.88 116 LEU A C 1
ATOM 944 O O . LEU A 1 116 ? -0.850 -5.810 4.520 1.00 96.88 116 LEU A O 1
ATOM 948 N N . GLY A 1 117 ? 0.880 -6.221 3.138 1.00 95.44 117 GLY A N 1
ATOM 949 C CA . GLY A 1 117 ? 1.365 -7.433 3.783 1.00 95.44 117 GLY A CA 1
ATOM 950 C C . GLY A 1 117 ? 2.739 -7.216 4.412 1.00 95.44 117 GLY A C 1
ATOM 951 O O . GLY A 1 117 ? 3.612 -6.644 3.764 1.00 95.44 117 GLY A O 1
ATOM 952 N N . GLY A 1 118 ? 2.943 -7.719 5.630 1.00 94.62 118 GLY A N 1
ATOM 953 C CA . GLY A 1 118 ? 4.198 -7.553 6.381 1.00 94.62 118 GLY A CA 1
ATOM 954 C C . GLY A 1 118 ? 4.007 -6.732 7.652 1.00 94.62 118 GLY A C 1
ATOM 955 O O . GLY A 1 118 ? 2.950 -6.134 7.822 1.00 94.62 118 GLY A O 1
ATOM 956 N N . LYS A 1 119 ? 5.004 -6.719 8.551 1.00 96.50 119 LYS A N 1
ATOM 957 C CA . LYS A 1 119 ? 4.927 -5.981 9.826 1.00 96.50 119 LYS A CA 1
ATOM 958 C C . LYS A 1 119 ? 4.952 -4.475 9.549 1.00 96.50 119 LYS A C 1
ATOM 960 O O . LYS A 1 119 ? 5.855 -4.012 8.864 1.00 96.50 119 LYS A O 1
ATOM 965 N N . ILE A 1 120 ? 4.007 -3.734 10.114 1.00 97.00 120 ILE A N 1
ATOM 966 C CA . ILE A 1 120 ? 3.947 -2.270 10.051 1.00 97.00 120 ILE A CA 1
ATOM 967 C C . ILE A 1 120 ? 4.266 -1.748 11.448 1.00 97.00 120 ILE A C 1
ATOM 969 O O . ILE A 1 120 ? 3.739 -2.276 12.425 1.00 97.00 120 ILE A O 1
ATOM 973 N N . GLU A 1 121 ? 5.161 -0.770 11.539 1.00 94.50 121 GLU A N 1
ATOM 974 C CA . GLU A 1 121 ? 5.506 -0.127 12.809 1.00 94.50 121 GLU A CA 1
ATOM 975 C C . GLU A 1 121 ? 4.327 0.691 13.336 1.00 94.50 121 GLU A C 1
ATOM 977 O O . GLU A 1 121 ? 3.796 0.395 14.403 1.00 94.50 121 GLU A O 1
ATOM 982 N N . LYS A 1 122 ? 3.877 1.656 12.533 1.00 95.19 122 LYS A N 1
ATOM 983 C CA . LYS A 1 122 ? 2.774 2.554 12.853 1.00 95.19 122 LYS A CA 1
ATOM 984 C C . LYS A 1 122 ? 2.018 2.945 11.585 1.00 95.19 122 LYS A C 1
ATOM 986 O O . LYS A 1 122 ? 2.601 3.008 10.499 1.00 95.19 122 LYS A O 1
ATOM 991 N N . LEU A 1 123 ? 0.706 3.146 11.709 1.00 96.81 123 LEU A N 1
ATOM 992 C CA . LEU A 1 123 ? -0.101 3.682 10.615 1.00 96.81 123 LEU A CA 1
ATOM 993 C C . LEU A 1 123 ? 0.055 5.208 10.546 1.00 96.81 123 LEU A C 1
ATOM 995 O O . LEU A 1 123 ? 0.069 5.850 11.593 1.00 96.81 123 LEU A O 1
ATOM 999 N N . PRO A 1 124 ? 0.115 5.786 9.337 1.00 95.94 124 PRO A N 1
ATOM 1000 C CA . PRO A 1 124 ? 0.107 7.231 9.166 1.00 95.94 124 PRO A CA 1
ATOM 1001 C C . PRO A 1 124 ? -1.245 7.832 9.561 1.00 95.94 124 PRO A C 1
ATOM 1003 O O . PRO A 1 124 ? -2.229 7.112 9.749 1.00 95.94 124 PRO A O 1
ATOM 1006 N N . GLU A 1 125 ? -1.316 9.156 9.632 1.00 96.19 125 GLU A N 1
ATOM 1007 C CA . GLU A 1 125 ? -2.558 9.876 9.905 1.00 96.19 125 GLU A CA 1
ATOM 1008 C C . GLU A 1 125 ? -3.582 9.698 8.776 1.00 96.19 125 GLU A C 1
ATOM 1010 O O . GLU A 1 125 ? -3.240 9.512 7.603 1.00 96.19 125 GLU A O 1
ATOM 1015 N N . PHE A 1 126 ? -4.871 9.792 9.111 1.00 94.44 126 PHE A N 1
ATOM 1016 C CA . PHE A 1 126 ? -5.961 9.467 8.179 1.00 94.44 126 PHE A CA 1
ATOM 1017 C C . PHE A 1 126 ? -5.923 10.315 6.894 1.00 94.44 126 PHE A C 1
ATOM 1019 O O . PHE A 1 126 ? -6.217 9.813 5.812 1.00 94.44 126 PHE A O 1
ATOM 1026 N N . HIS A 1 127 ? -5.508 11.582 6.992 1.00 94.38 127 HIS A N 1
ATOM 1027 C CA . HIS A 1 127 ? -5.412 12.511 5.861 1.00 94.38 127 HIS A CA 1
ATOM 1028 C C . HIS A 1 127 ? -4.231 12.213 4.920 1.00 94.38 127 HIS A C 1
ATOM 1030 O O . HIS A 1 127 ? -4.137 12.809 3.850 1.00 94.38 127 HIS A O 1
ATOM 1036 N N . GLN A 1 128 ? -3.315 11.320 5.307 1.00 95.12 128 GLN A N 1
ATOM 1037 C CA . GLN A 1 128 ? -2.210 10.865 4.456 1.00 95.12 128 GLN A CA 1
ATOM 1038 C C . GLN A 1 128 ? -2.620 9.681 3.569 1.00 95.12 128 GLN A C 1
ATOM 1040 O O . GLN A 1 128 ? -1.897 9.327 2.637 1.00 95.12 128 GLN A O 1
ATOM 1045 N N . PHE A 1 129 ? -3.776 9.063 3.831 1.00 96.25 129 PHE A N 1
ATOM 1046 C CA . PHE A 1 129 ? -4.322 8.035 2.955 1.00 96.25 129 PHE A CA 1
ATOM 1047 C C . PHE 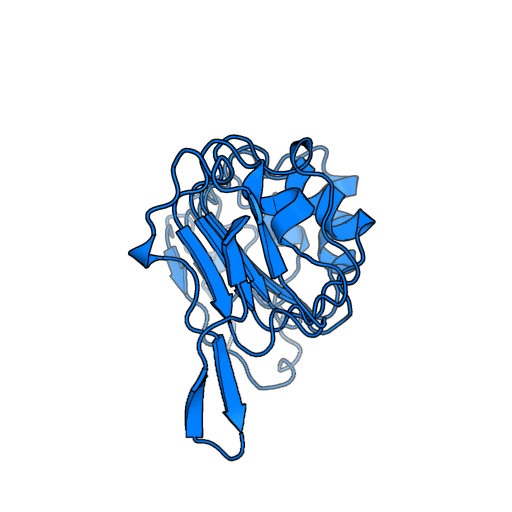A 1 129 ? -4.964 8.650 1.703 1.00 96.25 129 PHE A C 1
ATOM 1049 O O . PHE A 1 129 ? -5.531 9.742 1.759 1.00 96.25 129 PHE A O 1
ATOM 1056 N N . PRO A 1 130 ? -4.948 7.928 0.567 1.00 94.38 130 PRO A N 1
ATOM 1057 C CA . PRO A 1 130 ? -5.640 8.350 -0.642 1.00 94.38 130 PRO A CA 1
ATOM 1058 C C . PRO A 1 130 ? -7.136 8.596 -0.376 1.00 94.38 130 PRO A C 1
ATOM 1060 O O . PRO A 1 130 ? -7.813 7.708 0.149 1.00 94.38 130 PRO A O 1
ATOM 1063 N N . PRO A 1 131 ? -7.698 9.746 -0.789 1.00 92.81 131 PRO A N 1
ATOM 1064 C CA . PRO A 1 131 ? -9.072 10.124 -0.445 1.00 92.81 131 PRO A CA 1
ATOM 1065 C C . PRO A 1 131 ? -10.128 9.189 -1.053 1.00 92.81 131 PRO A C 1
ATOM 1067 O O . PRO A 1 131 ? -11.232 9.068 -0.531 1.00 92.81 131 PRO A O 1
ATOM 1070 N N . ASN A 1 132 ? -9.790 8.492 -2.141 1.00 94.12 132 ASN A N 1
ATOM 1071 C CA . ASN A 1 132 ? -10.683 7.564 -2.840 1.00 94.12 132 ASN A CA 1
ATOM 1072 C C . ASN A 1 132 ? -10.593 6.122 -2.316 1.00 94.12 132 ASN A C 1
ATOM 1074 O O . ASN A 1 132 ? -11.131 5.210 -2.949 1.00 94.12 132 ASN A O 1
ATOM 1078 N N . LEU A 1 133 ? -9.883 5.886 -1.209 1.00 96.50 133 LEU A N 1
ATOM 1079 C CA . LEU A 1 133 ? -9.650 4.543 -0.695 1.00 96.50 133 LEU A CA 1
ATOM 1080 C C . LEU A 1 133 ? -10.956 3.915 -0.192 1.00 96.50 133 LEU A C 1
ATOM 1082 O O . LEU A 1 133 ? -11.483 4.289 0.850 1.00 96.50 133 LEU A O 1
ATOM 1086 N N . THR A 1 134 ? -11.447 2.916 -0.926 1.00 95.38 134 THR A N 1
ATOM 1087 C CA . THR A 1 134 ? -12.671 2.169 -0.597 1.00 95.38 134 THR A CA 1
ATOM 1088 C C . THR A 1 134 ? -12.377 0.808 0.008 1.00 95.38 134 THR A C 1
ATOM 1090 O O . THR A 1 134 ? -13.179 0.287 0.781 1.00 95.38 134 THR A O 1
ATOM 1093 N N . LYS A 1 135 ? -11.215 0.227 -0.308 1.00 95.38 135 LYS A N 1
ATOM 1094 C CA . LYS A 1 135 ? -10.807 -1.084 0.189 1.00 95.38 135 LYS A CA 1
ATOM 1095 C C . LYS A 1 135 ? -9.403 -1.064 0.766 1.00 95.38 135 LYS A C 1
ATOM 1097 O O . LYS A 1 135 ? -8.437 -0.874 0.026 1.00 95.38 135 LYS A O 1
ATOM 1102 N N . LEU A 1 136 ? -9.299 -1.400 2.047 1.00 95.94 136 LEU A N 1
ATOM 1103 C CA . LEU A 1 136 ? -8.041 -1.606 2.751 1.00 95.94 136 LEU A CA 1
ATOM 1104 C C . LEU A 1 136 ? -7.927 -3.055 3.228 1.00 95.94 136 LEU A C 1
ATOM 1106 O O . LEU A 1 136 ? -8.872 -3.661 3.731 1.00 95.94 136 LEU A O 1
ATOM 1110 N N . THR A 1 137 ? -6.756 -3.649 3.052 1.00 95.56 137 THR A N 1
ATOM 1111 C CA . THR A 1 137 ? -6.415 -4.953 3.620 1.00 95.56 137 THR A CA 1
ATOM 1112 C C . THR A 1 137 ? -5.073 -4.855 4.322 1.00 95.56 137 THR A C 1
ATOM 1114 O O . THR A 1 137 ? -4.074 -4.528 3.692 1.00 95.56 137 THR A O 1
ATOM 1117 N N . LEU A 1 138 ? -5.053 -5.173 5.609 1.00 95.75 138 LEU A N 1
ATOM 1118 C CA . LEU A 1 138 ? -3.856 -5.292 6.427 1.00 95.75 138 LEU A CA 1
ATOM 1119 C C . LEU A 1 138 ? -3.640 -6.774 6.724 1.00 95.75 138 LEU A C 1
ATOM 1121 O O . LEU A 1 138 ? -4.511 -7.437 7.292 1.00 95.75 138 LEU A O 1
ATOM 1125 N N . GLN A 1 139 ? -2.505 -7.319 6.297 1.00 93.56 139 GLN A N 1
ATOM 1126 C CA . GLN A 1 139 ? -2.183 -8.733 6.449 1.00 93.56 139 GLN A CA 1
ATOM 1127 C C . GLN A 1 139 ? -0.857 -8.905 7.185 1.00 93.56 139 GLN A C 1
ATOM 1129 O O . GLN A 1 139 ? 0.202 -8.549 6.677 1.00 93.56 139 GLN A O 1
ATOM 1134 N N . GLY A 1 140 ? -0.887 -9.522 8.367 1.00 94.00 140 GLY A N 1
ATOM 1135 C CA . GLY A 1 140 ? 0.340 -9.729 9.142 1.00 94.00 140 GLY A CA 1
ATOM 1136 C C . GLY A 1 140 ? 1.033 -8.439 9.570 1.00 94.00 140 GLY A C 1
ATOM 1137 O O . GLY A 1 140 ? 2.226 -8.481 9.861 1.00 94.00 140 GLY A O 1
ATOM 1138 N N . SER A 1 141 ? 0.279 -7.338 9.639 1.00 95.44 141 SER A N 1
ATOM 1139 C CA . SER A 1 141 ? 0.734 -6.011 10.065 1.00 95.44 141 SER A CA 1
ATOM 1140 C C . SER A 1 141 ? 1.233 -5.972 11.499 1.00 95.44 141 SER A C 1
ATOM 1142 O O . SER A 1 141 ? 2.165 -5.229 11.776 1.00 95.44 141 SER A O 1
ATOM 1144 N N . ARG A 1 142 ? 0.715 -6.842 12.376 1.00 95.06 142 ARG A N 1
ATOM 1145 C CA . ARG A 1 142 ? 1.126 -6.953 13.783 1.00 95.06 142 ARG A CA 1
ATOM 1146 C C . ARG A 1 142 ? 1.125 -5.602 14.511 1.00 95.06 142 ARG A C 1
ATOM 1148 O O . ARG A 1 142 ? 1.998 -5.386 15.342 1.00 95.06 142 ARG A O 1
ATOM 1155 N N . LEU A 1 143 ? 0.163 -4.737 14.190 1.00 94.31 143 LEU A N 1
ATOM 1156 C CA . LEU A 1 143 ? 0.020 -3.422 14.811 1.00 94.31 143 LEU A CA 1
ATOM 1157 C C . LEU A 1 143 ? -0.192 -3.578 16.317 1.00 94.31 143 LEU A C 1
ATOM 1159 O O . LEU A 1 143 ? -0.990 -4.417 16.742 1.00 94.31 143 LEU A O 1
ATOM 1163 N N . GLU A 1 144 ? 0.548 -2.807 17.104 1.00 91.94 144 GLU A N 1
ATOM 1164 C CA . GLU A 1 144 ? 0.450 -2.804 18.568 1.00 91.94 144 GLU A CA 1
ATOM 1165 C C . GLU A 1 144 ? -0.484 -1.689 19.058 1.00 91.94 144 GLU A C 1
ATOM 1167 O O . GLU A 1 144 ? -1.247 -1.908 19.998 1.00 91.94 144 GLU A O 1
ATOM 1172 N N . GLU A 1 145 ? -0.484 -0.547 18.365 1.00 92.06 145 GLU A N 1
ATOM 1173 C CA . GLU A 1 145 ? -1.453 0.540 18.529 1.00 92.06 145 GLU A CA 1
ATOM 1174 C C . GLU A 1 145 ? -2.777 0.220 17.823 1.00 92.06 145 GLU A C 1
ATOM 1176 O O . GLU A 1 145 ? -2.798 -0.484 16.806 1.00 92.06 145 GLU A O 1
ATOM 1181 N N . ASP A 1 146 ? -3.880 0.741 18.364 1.00 89.06 146 ASP A N 1
ATOM 1182 C CA . ASP A 1 146 ? -5.218 0.545 17.809 1.00 89.06 146 ASP A CA 1
ATOM 1183 C C . ASP A 1 146 ? -5.351 1.212 16.425 1.00 89.06 146 ASP A C 1
ATOM 1185 O O . ASP A 1 146 ? -5.317 2.442 16.324 1.00 89.06 146 ASP A O 1
ATOM 1189 N N . PRO A 1 147 ? -5.539 0.436 15.340 1.00 91.19 147 PRO A N 1
ATOM 1190 C CA . PRO A 1 147 ? -5.701 1.002 14.009 1.00 91.19 147 PRO A CA 1
ATOM 1191 C C . PRO A 1 147 ? -7.001 1.796 13.830 1.00 91.19 147 PRO A C 1
ATOM 1193 O O . PRO A 1 147 ? -7.073 2.613 12.909 1.00 91.19 147 PRO A O 1
ATOM 1196 N N . MET A 1 148 ? -8.038 1.566 14.642 1.00 90.44 148 MET A N 1
ATOM 1197 C CA . MET A 1 148 ? -9.339 2.220 14.458 1.00 90.44 148 MET A CA 1
ATOM 1198 C C . MET A 1 148 ? -9.249 3.736 14.637 1.00 90.44 148 MET A C 1
ATOM 1200 O O . MET A 1 148 ? -9.867 4.451 13.853 1.00 90.44 148 MET A O 1
ATOM 1204 N N . ALA A 1 149 ? -8.379 4.224 15.532 1.00 90.31 149 ALA A N 1
ATOM 1205 C CA . ALA A 1 149 ? -8.138 5.653 15.770 1.00 90.31 149 ALA A CA 1
ATOM 1206 C C . ALA A 1 149 ? -7.797 6.457 14.496 1.00 90.31 149 ALA A C 1
ATOM 1208 O O . ALA A 1 149 ? -8.064 7.664 14.414 1.00 90.31 149 ALA A O 1
ATOM 1209 N N . THR A 1 150 ? -7.225 5.785 13.495 1.00 93.88 150 THR A N 1
ATOM 1210 C CA . THR A 1 150 ? -6.946 6.335 12.164 1.00 93.88 150 THR A CA 1
ATOM 1211 C C . THR A 1 150 ? -7.988 5.883 11.149 1.00 93.88 150 THR A C 1
ATOM 1213 O O . THR A 1 150 ? -8.542 6.700 10.411 1.00 93.88 150 THR A O 1
ATOM 1216 N N . LEU A 1 151 ? -8.229 4.571 11.060 1.00 93.06 151 LEU A N 1
ATOM 1217 C CA . LEU A 1 151 ? -8.971 3.982 9.947 1.00 93.06 151 LEU A CA 1
ATOM 1218 C C . LEU A 1 151 ? -10.446 4.391 9.938 1.00 93.06 151 LEU A C 1
ATOM 1220 O O . LEU A 1 151 ? -11.012 4.530 8.854 1.00 93.06 151 LEU A O 1
ATOM 1224 N N . GLU A 1 152 ? -11.050 4.635 11.104 1.00 89.75 152 GLU A N 1
ATOM 1225 C CA . GLU A 1 152 ? -12.462 5.026 11.215 1.00 89.75 152 GLU A CA 1
ATOM 1226 C C . GLU A 1 152 ? -12.763 6.394 10.591 1.00 89.75 152 GLU A C 1
ATOM 1228 O O . GLU A 1 152 ? -13.898 6.674 10.208 1.00 89.75 152 GLU A O 1
ATOM 1233 N N . LYS A 1 153 ? -11.736 7.240 10.455 1.00 93.00 153 LYS A N 1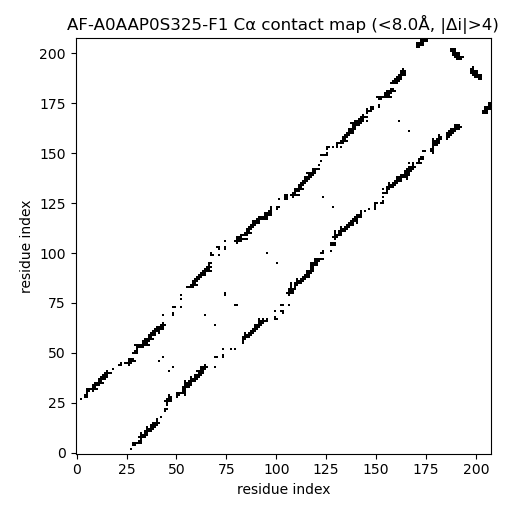
ATOM 1234 C CA . LYS A 1 153 ? -11.833 8.591 9.889 1.00 93.00 153 LYS A CA 1
ATOM 1235 C C . LYS A 1 153 ? -11.742 8.598 8.361 1.00 93.00 153 LYS A C 1
ATOM 1237 O O . LYS A 1 153 ? -11.876 9.655 7.748 1.00 93.00 153 LYS A O 1
ATOM 1242 N N . LEU A 1 154 ? -11.495 7.446 7.728 1.00 93.19 154 LEU A N 1
ATOM 1243 C CA . LEU A 1 154 ? -11.398 7.346 6.273 1.00 93.19 154 LEU A CA 1
ATOM 1244 C C . LEU A 1 154 ? -12.799 7.451 5.641 1.00 93.19 154 LEU A C 1
ATOM 1246 O O . LEU A 1 154 ? -13.621 6.551 5.821 1.00 93.19 154 LEU A O 1
ATOM 1250 N N . PRO A 1 155 ? -13.084 8.510 4.859 1.00 91.00 155 PRO A N 1
ATOM 1251 C CA . PRO A 1 155 ? -14.457 8.884 4.513 1.00 91.00 155 PRO A CA 1
ATOM 1252 C C . PRO A 1 155 ? -15.141 7.899 3.561 1.00 91.00 155 PRO A C 1
ATOM 1254 O O . PRO A 1 155 ? -16.350 7.711 3.634 1.00 91.00 155 PRO A O 1
ATOM 1257 N N . ASN A 1 156 ? -14.369 7.264 2.675 1.00 93.06 156 ASN A N 1
ATOM 1258 C CA . ASN A 1 156 ? -14.881 6.395 1.613 1.00 93.06 156 ASN A CA 1
ATOM 1259 C C . ASN A 1 156 ? -14.621 4.905 1.869 1.00 93.06 156 ASN A C 1
ATOM 1261 O O . ASN A 1 156 ? -14.923 4.072 1.009 1.00 93.06 156 ASN A O 1
ATOM 1265 N N . LEU A 1 157 ? -14.045 4.550 3.023 1.00 92.88 157 LEU A N 1
ATOM 1266 C CA . LEU A 1 157 ? -13.657 3.173 3.288 1.00 92.88 157 LEU A CA 1
ATOM 1267 C C . LEU A 1 157 ? -14.900 2.309 3.518 1.00 92.88 157 LEU A C 1
ATOM 1269 O O . LEU A 1 157 ? -15.587 2.447 4.524 1.00 92.88 157 LEU A O 1
ATOM 1273 N N . SER A 1 158 ? -15.158 1.393 2.584 1.00 90.19 158 SER A N 1
ATOM 1274 C CA . SER A 1 158 ? -16.315 0.491 2.615 1.00 90.19 158 SER A CA 1
ATOM 1275 C C . SER A 1 158 ? -15.957 -0.963 2.912 1.00 90.19 158 SER A C 1
ATOM 1277 O O . SER A 1 158 ? -16.825 -1.747 3.297 1.00 90.19 158 SER A O 1
ATOM 1279 N N . ILE A 1 159 ? -14.680 -1.332 2.748 1.00 89.56 159 ILE A N 1
ATOM 1280 C CA . ILE A 1 159 ? -14.166 -2.681 2.992 1.00 89.56 159 ILE A CA 1
ATOM 1281 C C . ILE A 1 159 ? -12.848 -2.601 3.766 1.00 89.56 159 ILE A C 1
ATOM 1283 O O . ILE A 1 159 ? -11.837 -2.142 3.225 1.00 89.56 159 ILE A O 1
ATOM 1287 N N . LEU A 1 160 ? -12.827 -3.145 4.985 1.00 91.31 160 LEU A N 1
ATOM 1288 C CA . LEU A 1 160 ? -11.626 -3.241 5.817 1.00 91.31 160 LEU A CA 1
ATOM 1289 C C . LEU A 1 160 ? -11.330 -4.686 6.222 1.00 91.31 160 LEU A C 1
ATOM 1291 O O . LEU A 1 160 ? -12.044 -5.293 7.008 1.00 91.31 160 LEU A O 1
ATOM 1295 N N . HIS A 1 161 ? -10.223 -5.240 5.740 1.00 90.25 161 HIS A N 1
ATOM 1296 C CA . HIS A 1 161 ? -9.791 -6.582 6.123 1.00 90.25 161 HIS A CA 1
ATOM 1297 C C . HIS A 1 161 ? -8.558 -6.542 7.030 1.00 90.25 161 HIS A C 1
ATOM 1299 O O . HIS A 1 161 ? -7.520 -6.019 6.634 1.00 90.25 161 HIS A O 1
ATOM 1305 N N . LEU A 1 162 ? -8.647 -7.185 8.194 1.00 89.62 162 LEU A N 1
ATOM 1306 C CA . LEU A 1 162 ? -7.549 -7.410 9.136 1.00 89.62 162 LEU A CA 1
ATOM 1307 C C . LEU A 1 162 ? -7.266 -8.920 9.202 1.00 89.62 162 LEU A C 1
ATOM 1309 O O . LEU A 1 162 ? -8.045 -9.688 9.761 1.00 89.62 162 LEU A O 1
ATOM 1313 N N . ILE A 1 163 ? -6.183 -9.375 8.571 1.00 88.00 163 ILE A N 1
ATOM 1314 C CA . ILE A 1 163 ? -5.928 -10.799 8.285 1.00 88.00 163 ILE A CA 1
ATOM 1315 C C . ILE A 1 163 ? -4.580 -11.245 8.879 1.00 88.00 163 ILE A C 1
ATOM 1317 O O . ILE A 1 163 ? -3.620 -10.477 8.917 1.00 88.00 163 ILE A O 1
ATOM 1321 N N . ASN A 1 164 ? -4.462 -12.514 9.290 1.00 87.19 164 ASN A N 1
ATOM 1322 C CA . ASN A 1 164 ? -3.190 -13.164 9.644 1.00 87.19 164 ASN A CA 1
ATOM 1323 C C . ASN A 1 164 ? -2.346 -12.405 10.685 1.00 87.19 164 ASN A C 1
ATOM 1325 O O . ASN A 1 164 ? -1.179 -12.123 10.431 1.00 87.19 164 ASN A O 1
ATOM 1329 N N . ASN A 1 165 ? -2.890 -12.123 11.874 1.00 89.44 165 ASN A N 1
ATOM 1330 C CA . ASN A 1 165 ? -2.229 -11.314 12.916 1.00 89.44 165 ASN A CA 1
ATOM 1331 C C . ASN A 1 165 ? -1.966 -9.859 12.476 1.00 89.44 165 ASN A C 1
ATOM 1333 O O . ASN A 1 165 ? -0.865 -9.338 12.655 1.00 89.44 165 ASN A O 1
ATOM 1337 N N . ALA A 1 166 ? -2.960 -9.208 11.866 1.00 90.06 166 ALA A N 1
ATOM 1338 C CA . ALA A 1 166 ? -2.876 -7.789 11.514 1.00 90.06 166 ALA A CA 1
ATOM 1339 C C . ALA A 1 166 ? -2.776 -6.869 12.745 1.00 90.06 166 ALA A C 1
ATOM 1341 O O . ALA A 1 166 ? -2.102 -5.849 12.672 1.00 90.06 166 ALA A O 1
ATOM 1342 N N . PHE A 1 167 ? -3.365 -7.273 13.871 1.00 90.94 167 PHE A N 1
ATOM 1343 C CA . PHE A 1 167 ? -3.324 -6.559 15.145 1.00 90.94 167 PHE A CA 1
ATOM 1344 C C . PHE A 1 167 ? -2.827 -7.490 16.258 1.00 90.94 167 PHE A C 1
ATOM 1346 O O . PHE A 1 167 ? -3.144 -8.685 16.268 1.00 90.94 167 PHE A O 1
ATOM 1353 N N . LYS A 1 168 ? -2.002 -6.948 17.150 1.00 90.06 168 LYS A N 1
ATOM 1354 C CA . LYS A 1 168 ? -1.406 -7.598 18.324 1.00 90.06 168 LYS A CA 1
ATOM 1355 C C . LYS A 1 168 ? -1.631 -6.818 19.623 1.00 90.06 168 LYS A C 1
ATOM 1357 O O . LYS A 1 168 ? -1.249 -7.327 20.675 1.00 90.06 168 LYS A O 1
ATOM 1362 N N . GLY A 1 169 ? -2.210 -5.620 19.552 1.00 83.75 169 GLY A N 1
ATOM 1363 C CA . GLY A 1 169 ? -2.596 -4.864 20.736 1.00 83.75 169 GLY A CA 1
ATOM 1364 C C . GLY A 1 169 ? -3.733 -5.534 21.511 1.00 83.75 169 GLY A C 1
ATOM 1365 O O . GLY A 1 169 ? -4.210 -6.620 21.166 1.00 83.75 169 GLY A O 1
ATOM 1366 N N . LYS A 1 170 ? -4.143 -4.889 22.604 1.00 83.06 170 LYS A N 1
ATOM 1367 C CA . LYS A 1 170 ? -5.125 -5.452 23.542 1.00 83.06 170 LYS A CA 1
ATOM 1368 C C . LYS A 1 170 ? -6.562 -5.311 23.047 1.00 83.06 170 LYS A C 1
ATOM 1370 O O . LYS A 1 170 ? -7.328 -6.264 23.140 1.00 83.06 170 LYS A O 1
ATOM 1375 N N . GLU A 1 171 ? -6.902 -4.143 22.516 1.00 82.81 171 GLU A N 1
ATOM 1376 C CA . GLU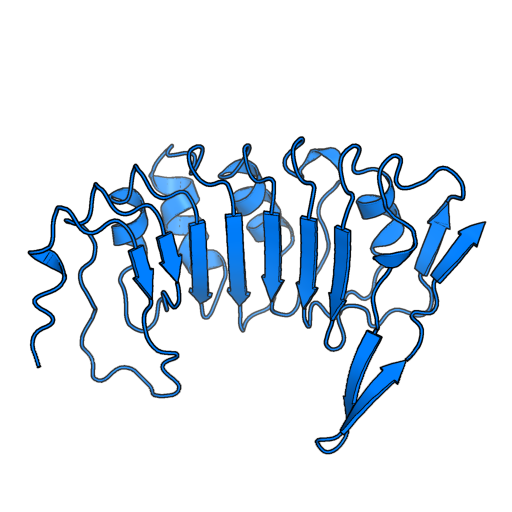 A 1 171 ? -8.274 -3.750 22.203 1.00 82.81 171 GLU A CA 1
ATOM 1377 C C . GLU A 1 171 ? -8.305 -2.873 20.950 1.00 82.81 171 GLU A C 1
ATOM 1379 O O . GLU A 1 171 ? -7.368 -2.109 20.719 1.00 82.81 171 GLU A O 1
ATOM 1384 N N . MET A 1 172 ? -9.364 -3.012 20.150 1.00 84.19 172 MET A N 1
ATOM 1385 C CA . MET A 1 172 ? -9.700 -2.072 19.082 1.00 84.19 172 MET A CA 1
ATOM 1386 C C . MET A 1 172 ? -11.015 -1.386 19.437 1.00 84.19 172 MET A C 1
ATOM 1388 O O . MET A 1 172 ? -12.037 -2.060 19.595 1.00 84.19 172 MET A O 1
ATOM 1392 N N . VAL A 1 173 ? -10.987 -0.064 19.538 1.00 82.75 173 VAL A N 1
ATOM 1393 C CA . VAL A 1 173 ? -12.135 0.773 19.876 1.00 82.75 173 VAL A CA 1
ATOM 1394 C C . VAL A 1 173 ? -12.555 1.535 18.631 1.00 82.75 173 VAL A C 1
ATOM 1396 O O . VAL A 1 173 ? -11.800 2.331 18.083 1.00 82.75 173 VAL A O 1
ATOM 1399 N N . CYS A 1 174 ? -13.778 1.289 18.183 1.00 79.25 174 CYS A N 1
ATOM 1400 C CA . CYS A 1 174 ? -14.375 1.994 17.060 1.00 79.25 174 CYS A CA 1
ATOM 1401 C C . CYS A 1 174 ? -15.461 2.935 17.573 1.00 79.25 174 CYS A C 1
ATOM 1403 O O . CYS A 1 174 ? -16.322 2.532 18.360 1.00 79.25 174 CYS A O 1
ATOM 1405 N N . SER A 1 175 ? -15.471 4.174 17.093 1.00 79.19 175 SER A N 1
ATOM 1406 C CA . SER A 1 175 ? -16.597 5.073 17.317 1.00 79.19 175 SER A CA 1
ATOM 1407 C C . SER A 1 175 ? -17.848 4.535 16.622 1.00 79.19 175 SER A C 1
ATOM 1409 O O . SER A 1 175 ? -17.797 4.131 15.459 1.00 79.19 175 SER A O 1
ATOM 1411 N N . SER A 1 176 ? -18.997 4.618 17.288 1.00 73.81 176 SER A N 1
ATOM 1412 C CA . SER A 1 176 ? -20.323 4.396 16.691 1.00 73.81 176 SER A CA 1
ATOM 1413 C C . SER A 1 176 ? -20.622 5.276 15.469 1.00 73.81 176 SER A C 1
ATOM 1415 O O . SER A 1 176 ? -21.440 4.898 14.633 1.00 73.81 176 SER A O 1
ATOM 1417 N N . LYS A 1 177 ? -19.961 6.436 15.341 1.00 77.06 177 LYS A N 1
ATOM 1418 C CA . LYS A 1 177 ? -20.036 7.329 14.165 1.00 77.06 177 LYS A CA 1
ATOM 1419 C C . LYS A 1 177 ? -18.841 7.185 13.218 1.00 77.06 177 LYS A C 1
ATOM 1421 O O . LYS A 1 177 ? -18.767 7.899 12.217 1.00 77.06 177 LYS A O 1
ATOM 1426 N N . GLY A 1 178 ? -17.897 6.310 13.552 1.00 79.19 178 GLY A N 1
ATOM 1427 C CA . GLY A 1 178 ? -16.764 5.975 12.707 1.00 79.19 178 GLY A CA 1
ATOM 1428 C C . GLY A 1 178 ? -17.215 5.246 11.444 1.00 79.19 178 GLY A C 1
ATOM 1429 O O . GLY A 1 178 ? -18.277 4.630 11.405 1.00 79.19 178 GLY A O 1
ATOM 1430 N N . PHE A 1 179 ? -16.387 5.312 10.405 1.00 82.38 179 PHE A N 1
ATOM 1431 C CA . PHE A 1 179 ? -16.598 4.652 9.120 1.00 82.38 179 PHE A CA 1
ATOM 1432 C C . PHE A 1 179 ? -17.943 4.960 8.423 1.00 82.38 179 PHE A C 1
ATOM 1434 O O . PHE A 1 179 ? -18.813 4.091 8.320 1.00 82.38 179 PHE A O 1
ATOM 1441 N N . PRO A 1 180 ? -18.090 6.148 7.811 1.00 80.38 180 PRO A N 1
ATOM 1442 C CA . PRO A 1 180 ? -19.353 6.580 7.202 1.00 80.38 180 PRO A CA 1
ATOM 1443 C C . PRO A 1 180 ? -19.912 5.656 6.105 1.00 80.38 180 PRO A C 1
ATOM 1445 O O . PRO A 1 180 ? -21.100 5.712 5.805 1.00 80.38 180 PRO A O 1
ATOM 1448 N N . GLN A 1 181 ? -19.056 4.845 5.472 1.00 80.62 181 GLN A N 1
ATOM 1449 C CA . GLN A 1 181 ? -19.385 4.015 4.304 1.00 80.62 181 GLN A CA 1
ATOM 1450 C C . GLN A 1 181 ? -19.113 2.517 4.524 1.00 80.62 181 GLN A C 1
ATOM 1452 O O . GLN A 1 181 ? -19.220 1.725 3.582 1.00 80.62 181 GLN A O 1
ATOM 1457 N N . LEU A 1 182 ? -18.711 2.102 5.731 1.00 75.62 182 LEU A N 1
ATOM 1458 C CA . LEU A 1 1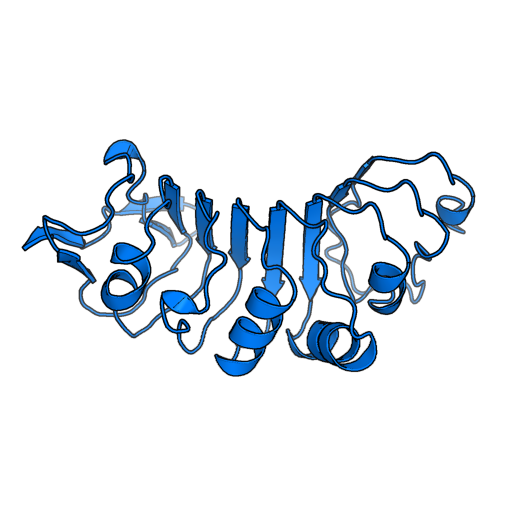82 ? -18.307 0.720 5.976 1.00 75.62 182 LEU A CA 1
ATOM 1459 C C . LEU A 1 182 ? -19.527 -0.178 6.123 1.00 75.62 182 LEU A C 1
ATOM 1461 O O . LEU A 1 182 ? -20.300 -0.086 7.072 1.00 75.62 182 LEU A O 1
ATOM 1465 N N . ASN A 1 183 ? -19.659 -1.120 5.192 1.00 59.91 183 ASN A N 1
ATOM 1466 C CA . ASN A 1 183 ? -20.633 -2.186 5.339 1.00 59.91 183 ASN A CA 1
ATOM 1467 C C . ASN A 1 183 ? -20.188 -3.079 6.506 1.00 59.91 183 ASN A C 1
ATOM 1469 O O . ASN A 1 183 ? -19.138 -3.724 6.419 1.00 59.91 183 ASN A O 1
ATOM 1473 N N . LEU A 1 184 ? -20.995 -3.142 7.572 1.00 50.28 184 LEU A N 1
ATOM 1474 C CA . LEU A 1 184 ? -20.773 -3.937 8.796 1.00 50.28 184 LEU A CA 1
ATOM 1475 C C . LEU A 1 184 ? -20.386 -5.406 8.528 1.00 50.28 184 LEU A C 1
ATOM 1477 O O . LEU A 1 184 ? -19.633 -5.998 9.295 1.00 50.28 184 LEU A O 1
ATOM 1481 N N . TYR A 1 185 ? -20.800 -5.980 7.393 1.00 45.78 185 TYR A N 1
ATOM 1482 C CA . TYR A 1 185 ? -20.398 -7.323 6.950 1.00 45.78 185 TYR A CA 1
ATOM 1483 C C . TYR A 1 185 ? -18.899 -7.483 6.640 1.00 45.78 185 TYR A C 1
ATOM 1485 O O . TYR A 1 185 ? -18.426 -8.606 6.458 1.00 45.78 185 TYR A O 1
ATOM 1493 N N . SER A 1 186 ? -18.148 -6.385 6.540 1.00 47.56 186 SER A N 1
ATOM 1494 C CA . SER A 1 186 ? -16.740 -6.387 6.142 1.00 47.56 186 SER A CA 1
ATOM 1495 C C . SER A 1 186 ? -15.755 -6.263 7.302 1.00 47.56 186 SER A C 1
ATOM 1497 O O . SER A 1 186 ? -14.561 -6.399 7.047 1.00 47.56 186 SER A O 1
ATOM 1499 N N . LEU A 1 187 ? -16.215 -6.072 8.548 1.00 48.19 187 LEU A N 1
ATOM 1500 C CA . LEU A 1 187 ? -15.350 -5.978 9.728 1.00 48.19 187 LEU A CA 1
ATOM 1501 C C . LEU A 1 187 ? -14.716 -7.354 10.034 1.00 48.19 187 LEU A C 1
ATOM 1503 O O . LEU A 1 187 ? -15.270 -8.204 10.722 1.00 48.19 187 LEU A O 1
ATOM 1507 N N . ALA A 1 188 ? -13.573 -7.572 9.388 1.00 52.56 188 ALA A N 1
ATOM 1508 C CA . ALA A 1 188 ? -12.620 -8.675 9.444 1.00 52.56 188 ALA A CA 1
ATOM 1509 C C . ALA A 1 188 ? -12.952 -9.932 10.281 1.00 52.56 188 ALA A C 1
ATOM 1511 O O . ALA A 1 188 ? -12.954 -9.943 11.510 1.00 52.56 188 ALA A O 1
ATOM 1512 N N . THR A 1 189 ? -12.962 -11.079 9.595 1.00 44.62 189 THR A N 1
ATOM 1513 C CA . THR A 1 189 ? -12.534 -12.348 10.195 1.00 44.62 189 THR A CA 1
ATOM 1514 C C . THR A 1 189 ? -11.053 -12.253 10.580 1.00 44.62 189 THR A C 1
ATOM 1516 O O . THR A 1 189 ? -10.194 -12.258 9.690 1.00 44.62 189 THR A O 1
ATOM 1519 N N . CYS A 1 190 ? -10.730 -12.239 11.875 1.00 45.56 190 CYS A N 1
ATOM 1520 C CA . CYS A 1 190 ? -9.359 -12.434 12.341 1.00 45.56 190 CYS A CA 1
ATOM 1521 C C . CYS A 1 190 ? -8.987 -13.901 12.104 1.00 45.56 190 CYS A C 1
ATOM 1523 O O . CYS A 1 190 ? -9.250 -14.781 12.926 1.00 45.56 190 CYS A O 1
ATOM 1525 N N . THR A 1 191 ? -8.441 -14.210 10.931 1.00 43.91 191 THR A N 1
ATOM 1526 C CA . THR A 1 191 ? -7.894 -15.543 10.680 1.00 43.91 191 THR A CA 1
ATOM 1527 C C . THR A 1 191 ? -6.507 -15.604 11.298 1.00 43.91 191 THR A C 1
ATOM 1529 O O . THR A 1 191 ? -5.586 -14.899 10.890 1.00 43.91 191 THR A O 1
ATOM 1532 N N . THR A 1 192 ? -6.363 -16.424 12.335 1.00 39.09 192 THR A N 1
ATOM 1533 C CA . THR A 1 192 ? -5.059 -16.751 12.918 1.00 39.09 192 THR A CA 1
ATOM 1534 C C . THR A 1 192 ? -4.689 -18.164 12.482 1.00 39.09 192 THR A C 1
ATOM 1536 O O . THR A 1 192 ? -5.481 -19.097 12.612 1.00 39.09 192 THR A O 1
ATOM 1539 N N . ARG A 1 193 ? -3.492 -18.333 11.911 1.00 34.41 193 ARG A N 1
ATOM 1540 C CA . ARG A 1 193 ? -2.953 -19.651 11.555 1.00 34.41 193 ARG A CA 1
ATOM 1541 C C . ARG A 1 193 ? -2.250 -20.226 12.785 1.00 34.41 193 ARG A C 1
ATOM 1543 O O . ARG A 1 193 ? -1.159 -19.770 13.120 1.00 34.41 193 ARG A O 1
ATOM 1550 N N . ARG A 1 194 ? -2.849 -21.224 13.442 1.00 35.44 194 ARG A N 1
ATOM 1551 C CA . ARG A 1 194 ? -2.197 -22.038 14.487 1.00 35.44 194 ARG A CA 1
ATOM 1552 C C . ARG A 1 194 ? -2.181 -23.488 13.995 1.00 35.44 194 ARG A C 1
ATOM 1554 O O . ARG A 1 194 ? -3.226 -24.016 13.637 1.00 35.44 194 ARG A O 1
ATOM 1561 N N . ASN A 1 195 ? -1.000 -24.100 13.896 1.00 29.11 195 ASN A N 1
ATOM 1562 C CA . ASN A 1 195 ? -0.812 -25.514 13.519 1.00 29.11 195 ASN A CA 1
ATOM 1563 C C . ASN A 1 195 ? -1.512 -25.961 12.216 1.00 29.11 195 ASN A C 1
ATOM 1565 O O . ASN A 1 195 ? -2.057 -27.053 12.141 1.00 29.11 195 ASN A O 1
ATOM 1569 N N . GLY A 1 196 ? -1.519 -25.118 11.178 1.00 29.66 196 GLY A N 1
ATOM 1570 C CA . GLY A 1 196 ? -2.099 -25.488 9.878 1.00 29.66 196 GLY A CA 1
ATOM 1571 C C . GLY A 1 196 ? -3.629 -25.419 9.794 1.00 29.66 196 GLY A C 1
ATOM 1572 O O . GLY A 1 196 ? -4.164 -25.651 8.715 1.00 29.66 196 GLY A O 1
ATOM 1573 N N . VAL A 1 197 ? -4.316 -25.019 10.870 1.00 25.22 197 VAL A N 1
ATOM 1574 C CA . VAL A 1 197 ? -5.774 -24.830 10.903 1.00 25.22 197 VAL A CA 1
ATOM 1575 C C . VAL A 1 197 ? -6.106 -23.335 10.896 1.00 25.22 197 VAL A C 1
ATOM 1577 O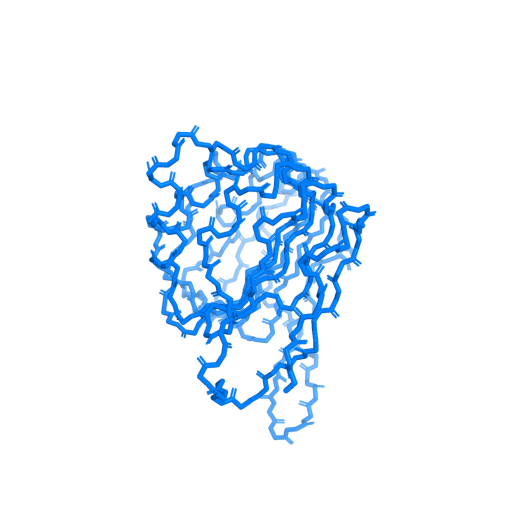 O . VAL A 1 197 ? -5.492 -22.536 11.611 1.00 25.22 197 VAL A O 1
ATOM 1580 N N . TRP A 1 198 ? -7.070 -22.944 10.060 1.00 35.88 198 TRP A N 1
ATOM 1581 C CA . TRP A 1 198 ? -7.601 -21.583 10.009 1.00 35.88 198 TRP A CA 1
ATOM 1582 C C . TRP A 1 198 ? -8.602 -21.388 11.148 1.00 35.88 198 TRP A C 1
ATOM 1584 O O . TRP A 1 198 ? -9.734 -21.858 11.066 1.00 35.88 198 TRP A O 1
ATOM 1594 N N . LEU A 1 199 ? -8.207 -20.687 12.210 1.00 31.45 199 LEU A N 1
ATOM 1595 C CA . LEU A 1 199 ? -9.138 -20.291 13.265 1.00 31.45 199 LEU A CA 1
ATOM 1596 C C . LEU A 1 199 ? -9.725 -18.926 12.904 1.00 31.45 199 LEU A C 1
ATOM 1598 O O . LEU A 1 199 ? -9.001 -17.927 12.900 1.00 31.45 199 LEU A O 1
ATOM 1602 N N . LYS A 1 200 ? -11.028 -18.878 12.598 1.00 40.44 200 LYS A N 1
ATOM 1603 C CA . LYS A 1 200 ? -11.797 -17.627 12.606 1.00 40.44 200 LYS A CA 1
ATOM 1604 C C . LYS A 1 200 ? -11.981 -17.227 14.070 1.00 40.44 200 LYS A C 1
ATOM 1606 O O . LYS A 1 200 ? -12.767 -17.854 14.770 1.00 40.44 200 LYS A O 1
ATOM 1611 N N . LYS A 1 201 ? -11.249 -16.221 14.544 1.00 40.72 201 LYS A N 1
ATOM 1612 C CA . LYS A 1 201 ? -11.586 -15.544 15.800 1.00 40.72 201 LYS A CA 1
ATOM 1613 C C . LYS A 1 201 ? -12.355 -14.263 15.466 1.00 40.72 201 LYS A C 1
ATOM 1615 O O . LYS A 1 201 ? -11.954 -13.577 14.521 1.00 40.72 201 LYS A O 1
ATOM 1620 N N . PRO A 1 202 ? -13.441 -13.936 16.183 1.00 43.19 202 PRO A N 1
ATOM 1621 C CA . PRO A 1 202 ? -14.006 -12.595 16.104 1.00 43.19 202 PRO A CA 1
ATOM 1622 C C . PRO A 1 202 ? -12.916 -11.590 16.507 1.00 43.19 202 PRO A C 1
ATOM 1624 O O . PRO A 1 202 ? -12.172 -11.835 17.462 1.00 43.19 202 PRO A O 1
ATOM 1627 N N . CYS A 1 203 ? -12.748 -10.512 15.737 1.00 51.53 203 CYS A N 1
ATOM 1628 C CA . CYS A 1 203 ? -11.903 -9.404 16.178 1.00 51.53 203 CYS A CA 1
ATOM 1629 C C . CYS A 1 203 ? -12.510 -8.809 17.463 1.00 51.53 203 CYS A C 1
ATOM 1631 O O . CYS A 1 203 ? -13.731 -8.656 17.511 1.00 51.53 203 CYS A O 1
ATOM 1633 N N . PRO A 1 204 ? -11.702 -8.451 18.477 1.00 52.50 204 PRO A N 1
ATOM 1634 C CA . PRO A 1 204 ? -12.176 -7.732 19.656 1.00 52.50 204 PRO A CA 1
ATOM 1635 C C . PRO A 1 204 ? -12.391 -6.259 19.284 1.00 52.50 204 PRO A C 1
ATOM 1637 O O . PRO A 1 204 ? -11.603 -5.399 19.667 1.00 52.50 204 PRO A O 1
ATOM 1640 N N . VAL A 1 205 ? -13.385 -5.993 18.432 1.00 55.06 205 VAL A N 1
ATOM 1641 C CA . VAL A 1 205 ? -13.811 -4.625 18.134 1.00 55.06 205 VAL A CA 1
ATOM 1642 C C . VAL A 1 205 ? -14.948 -4.287 19.077 1.00 55.06 205 VAL A C 1
ATOM 1644 O O . VAL A 1 205 ? -16.004 -4.919 19.025 1.00 55.06 205 VAL A O 1
ATOM 1647 N N . TYR A 1 206 ? -14.713 -3.298 19.925 1.00 51.12 206 TYR A N 1
ATOM 1648 C CA . TYR A 1 206 ? -15.726 -2.706 20.781 1.00 51.12 206 TYR A CA 1
ATOM 1649 C C . TYR A 1 206 ? -16.214 -1.426 20.107 1.00 51.12 206 TYR A C 1
ATOM 1651 O O . TYR A 1 206 ? -15.414 -0.628 19.617 1.00 51.12 206 TYR A O 1
ATOM 1659 N N . VAL A 1 207 ? -17.532 -1.271 20.020 1.00 51.72 207 VAL A 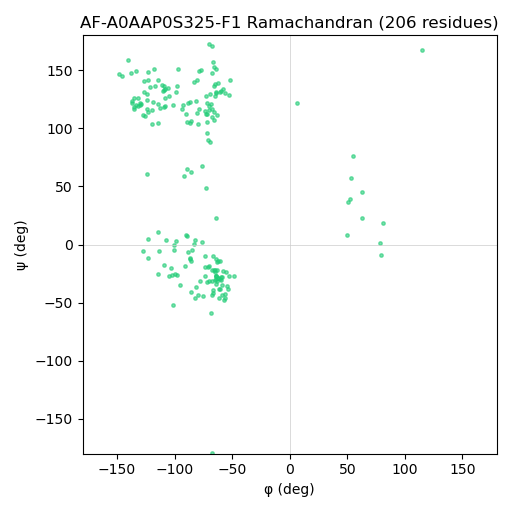N 1
ATOM 1660 C CA . VAL A 1 207 ? -18.164 -0.064 19.481 1.00 51.72 207 VAL A CA 1
ATOM 1661 C C . VAL A 1 207 ? -18.642 0.758 20.669 1.00 51.72 207 VAL A C 1
ATOM 1663 O O . VAL A 1 207 ? -19.449 0.251 21.449 1.00 51.72 207 VAL A O 1
ATOM 1666 N N . ASN A 1 208 ? -18.139 1.987 20.801 1.00 47.19 208 ASN A N 1
ATOM 1667 C CA . ASN A 1 208 ? -18.563 2.949 21.828 1.00 47.19 208 ASN A CA 1
ATOM 1668 C C . ASN A 1 208 ? -19.538 3.994 21.272 1.00 47.19 208 ASN A C 1
ATOM 1670 O O . ASN A 1 208 ? -19.355 4.469 20.120 1.00 47.19 208 ASN A O 1
#

Mean predicted aligned error: 8.34 Å

Nearest PDB structures (foldseek):
  6wcq-assembly1_B  TM=6.527E-01  e=1.653E-03  Homo sapiens
  8xuq-assembly1_G  TM=4.312E-01  e=1.626E-04  Solanum lycopersicum
  5xwu-assembly1_B  TM=5.139E-01  e=1.384E-01  Mus musculus
  4i6j-assembly1_B  TM=5.137E-01  e=1.407E+00  Homo sapiens
  4nzt-assembly1_M  TM=5.108E-01  e=1.407E+00  Mycoplasmoides genitalium G37

Solvent-accessible surface area (backbone atoms only — not comparable to full-atom values): 10831 Å² total; per-residue (Å²): 130,87,80,67,65,45,74,43,42,83,42,40,72,48,78,46,71,86,76,86,64,84,57,91,80,59,65,56,64,56,50,53,26,42,52,21,29,33,40,35,49,45,35,56,79,35,27,58,68,72,29,60,74,43,31,67,51,30,29,30,45,30,40,35,38,64,43,61,66,67,50,47,58,55,57,66,73,57,80,50,57,47,51,62,24,32,34,45,32,43,39,29,71,38,70,37,48,39,69,59,50,45,53,53,31,64,30,26,53,48,20,31,32,44,32,46,28,29,35,35,67,51,82,64,59,47,87,56,48,31,75,56,29,28,32,45,32,36,29,33,16,46,23,55,66,54,62,37,83,30,57,32,69,32,70,44,29,34,35,47,39,40,28,50,47,22,64,64,43,94,62,33,60,36,54,72,81,39,30,80,47,44,49,78,92,36,72,27,65,30,35,41,80,56,95,91,41,80,41,77,39,82,58,68,67,46,75,92

pLDDT: mean 81.13, std 18.09, range [25.22, 97.81]

Secondary structure (DSSP, 8-state):
---GGGG-TT--EEE-----SPP-SPPBP-TT-TT--EEEEEETTTB-GGGGGG-TT--EEEEEES-THHHHHHHHHS----TT--EEEEEESS-B-HHHHHHHHHH-TT-SEEEEES-BS-PPPGGGS-TT--EEEEES--BSS-THHHHTT-TT--EEEEESS-B-SS-EEE-TT--TT--GGGS-EEEEEETTEEEEEEP-EEE-

InterPro domains:
  IPR032675 Leucine-rich repeat domain superfamily [G3DSA:3.80.10.10] (1-200)
  IPR055414 Disease resistance R13L4/SHOC-2-like, LRR domain [PF23598] (1-188)

Sequence (208 aa):
MPNLIWRMEQLRHLYLPHHKRKGDGYKLRLGNLSDLQTLCGFDTRSCDVKDLIKLTNLKKLRIRMESIKELEEILISASVTLSHLRSFQSEVKSIVEEIGLQRLLLACPHLYKLALGGKIEKLPEFHQFPPNLTKLTLQGSRLEEDPMATLEKLPNLSILHLINNAFKGKEMVCSSKGFPQLNLYSLATCTTRRNGVWLKKPCPVYVN

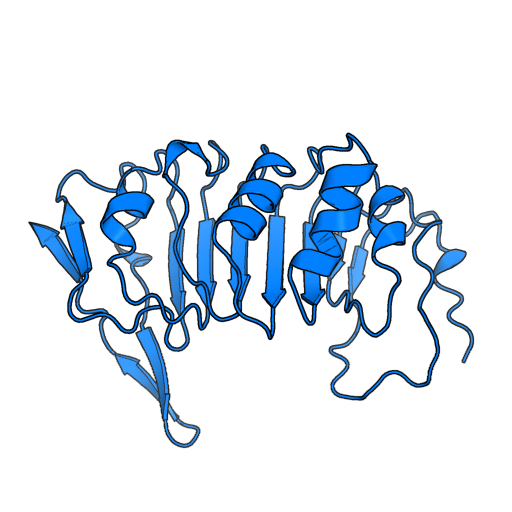Foldseek 3Di:
DDPPVLVPQCAAEDADDQDPDQDPPAADQQLSNCNHAYDHNAEVSRYQLLSVLNNLNHAEDEYEYQALVSVVVVLVPRVQQNQSHAEYAYAYADEAEQVSVLSNQVSHLRYQYYEYHYAYADHDAQVSHRLNHQEYHQEHNQYQDACQVHQQQNARHAAYEQEANSYDHDAHEHEPNGNNRHDPVRQYQHFHDDPNDTDRDRHRYDYD

Radius of gyration: 17.93 Å; Cα contacts (8 Å, |Δi|>4): 473; chains: 1; bounding box: 41×39×50 Å